Protein AF-A0A940TRY4-F1 (afdb_monomer)

Mean predicted aligned error: 8.77 Å

Radius of gyration: 23.65 Å; Cα contacts (8 Å, |Δi|>4): 275; chains: 1; bounding box: 50×62×72 Å

pLDDT: mean 87.07, std 15.07, range [37.03, 98.62]

Secondary structure (DSSP, 8-state):
--S-HHHHHHTT----HHHHHHHHHHHHHTT-S-EEEEEEES-TT--HHHHHHHHHHHHHHHHHTTTT--EEEEEEES-S-PPTTSHHHHSGGGGTEEES--SHHHHHHHTTSSSHHHH--EEESS--HHHHHHHHHHHHHHHHHHHHHTTSS-HHHHHHHHHHHHHHHHHHHHHHHHHHSPTTHHHHHHHHHHHTT-SHHHHTSGGGSS-GGGGS----S----HHHHHHHHHT------PPPP-----

Structure (m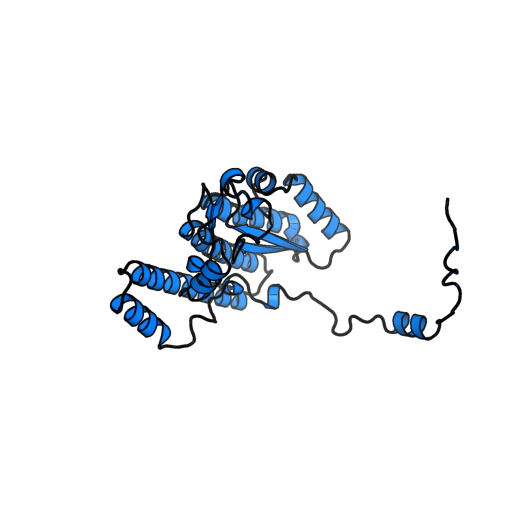mCIF, N/CA/C/O backbone):
data_AF-A0A940TRY4-F1
#
_entry.id   AF-A0A940TRY4-F1
#
loop_
_atom_site.group_PDB
_atom_site.id
_atom_site.type_symbol
_atom_site.label_atom_id
_atom_site.label_alt_id
_atom_site.label_comp_id
_atom_site.label_asym_id
_atom_site.label_entity_id
_atom_site.label_seq_id
_atom_site.pdbx_PDB_ins_code
_atom_site.Cartn_x
_atom_site.Cartn_y
_atom_site.Cartn_z
_atom_site.occupancy
_atom_site.B_iso_or_equiv
_atom_site.auth_seq_id
_atom_site.auth_comp_id
_atom_site.auth_asym_id
_atom_site.auth_atom_id
_atom_site.pdbx_PDB_model_num
ATOM 1 N N . GLU A 1 1 ? -3.328 -6.664 6.172 1.00 92.12 1 GLU A N 1
ATOM 2 C CA . GLU A 1 1 ? -2.713 -7.057 4.876 1.00 92.12 1 GLU A CA 1
ATOM 3 C C . GLU A 1 1 ? -3.655 -6.821 3.698 1.00 92.12 1 GLU A C 1
ATOM 5 O O . GLU A 1 1 ? -3.353 -5.971 2.884 1.00 92.12 1 GLU A O 1
ATOM 10 N N . SER A 1 2 ? -4.803 -7.492 3.601 1.00 97.00 2 SER A N 1
ATOM 11 C CA . SER A 1 2 ? -5.851 -7.186 2.605 1.00 97.00 2 SER A CA 1
ATOM 12 C C . SER A 1 2 ? -7.222 -7.225 3.279 1.00 97.00 2 SER A C 1
ATOM 14 O O . SER A 1 2 ? -7.333 -7.818 4.353 1.00 97.00 2 SER A O 1
ATOM 16 N N . HIS A 1 3 ? -8.241 -6.595 2.697 1.00 97.75 3 HIS A N 1
ATOM 17 C CA . HIS A 1 3 ? -9.638 -6.810 3.094 1.00 97.75 3 HIS A CA 1
ATOM 18 C C . HIS A 1 3 ? -10.158 -8.184 2.627 1.00 97.75 3 HIS A C 1
ATOM 20 O O . HIS A 1 3 ? -11.022 -8.778 3.270 1.00 97.75 3 HIS A O 1
ATOM 26 N N . ASP A 1 4 ? -9.580 -8.696 1.540 1.00 98.00 4 ASP A N 1
ATOM 27 C CA . ASP A 1 4 ? -9.933 -9.961 0.913 1.00 98.00 4 ASP A CA 1
ATOM 28 C C . ASP A 1 4 ? -9.256 -11.139 1.636 1.00 98.00 4 ASP A C 1
ATOM 30 O O . ASP A 1 4 ? -8.027 -11.219 1.766 1.00 98.00 4 ASP A O 1
ATOM 34 N N . GLU A 1 5 ? -10.077 -12.069 2.124 1.00 97.88 5 GLU A N 1
ATOM 35 C CA . GLU A 1 5 ? -9.641 -13.276 2.821 1.00 97.88 5 GLU A CA 1
ATOM 36 C C . GLU A 1 5 ? -8.872 -14.250 1.928 1.00 97.88 5 GLU A C 1
ATOM 38 O O . GLU A 1 5 ? -8.031 -15.003 2.424 1.00 97.88 5 GLU A O 1
ATOM 43 N N . GLU A 1 6 ? -9.162 -14.293 0.629 1.00 97.31 6 GLU A N 1
ATOM 44 C CA . GLU A 1 6 ? -8.430 -15.124 -0.322 1.00 97.31 6 GLU A CA 1
ATOM 45 C C . GLU A 1 6 ? -7.009 -14.589 -0.521 1.00 97.31 6 GLU A C 1
ATOM 47 O O . GLU A 1 6 ? -6.048 -15.353 -0.389 1.00 97.31 6 GLU A O 1
ATOM 52 N N . VAL A 1 7 ? -6.869 -13.276 -0.725 1.00 97.50 7 VAL A N 1
ATOM 53 C CA . VAL A 1 7 ? -5.566 -12.594 -0.810 1.00 97.50 7 VAL A CA 1
ATOM 54 C C . VAL A 1 7 ? -4.768 -12.789 0.481 1.00 97.50 7 VAL A C 1
ATOM 56 O O . VAL A 1 7 ? -3.598 -13.175 0.438 1.00 97.50 7 VAL A O 1
ATOM 59 N N . ARG A 1 8 ? -5.386 -12.595 1.659 1.00 96.06 8 ARG A N 1
ATOM 60 C CA . ARG A 1 8 ? -4.703 -12.817 2.949 1.00 96.06 8 ARG A CA 1
ATOM 61 C C . ARG A 1 8 ? -4.250 -14.263 3.127 1.00 96.06 8 ARG A C 1
ATOM 63 O O . ARG A 1 8 ? -3.119 -14.490 3.557 1.00 96.06 8 ARG A O 1
ATOM 70 N N . ARG A 1 9 ? -5.091 -15.241 2.779 1.00 96.25 9 ARG A N 1
ATOM 71 C CA . ARG A 1 9 ? -4.725 -16.665 2.843 1.00 96.25 9 ARG A CA 1
ATOM 72 C C . ARG A 1 9 ? -3.568 -16.990 1.907 1.00 96.25 9 ARG A C 1
ATOM 74 O O . ARG A 1 9 ? -2.626 -17.645 2.347 1.00 96.25 9 ARG A O 1
ATOM 81 N N . ALA A 1 10 ? -3.600 -16.495 0.671 1.00 94.81 10 ALA A N 1
ATOM 82 C CA . ALA A 1 10 ? -2.513 -16.675 -0.291 1.00 94.81 10 ALA A CA 1
ATOM 83 C C . ALA A 1 10 ? -1.196 -16.040 0.193 1.00 94.81 10 ALA A C 1
ATOM 85 O O . ALA A 1 10 ? -0.129 -16.614 -0.002 1.00 94.81 10 ALA A O 1
ATOM 86 N N . PHE A 1 11 ? -1.271 -14.916 0.911 1.00 93.12 11 PHE A N 1
ATOM 87 C CA . PHE A 1 11 ? -0.123 -14.267 1.549 1.00 93.12 11 PHE A CA 1
ATOM 88 C C . PHE A 1 11 ? 0.325 -14.926 2.877 1.00 93.12 11 PHE A C 1
ATOM 90 O O . PHE A 1 11 ? 1.253 -14.455 3.533 1.00 93.12 11 PHE A O 1
ATOM 97 N N . GLY A 1 12 ? -0.314 -16.018 3.313 1.00 93.38 12 GLY A N 1
ATOM 98 C CA . GLY A 1 12 ? 0.071 -16.747 4.530 1.00 93.38 12 GLY A CA 1
ATOM 99 C C . GLY A 1 12 ? -0.513 -16.183 5.832 1.00 93.38 12 GLY A C 1
ATOM 100 O O . GLY A 1 12 ? 0.086 -16.319 6.902 1.00 93.38 12 GLY A O 1
ATOM 101 N N . ARG A 1 13 ? -1.681 -15.535 5.765 1.00 94.50 13 ARG A N 1
ATOM 102 C CA . ARG A 1 13 ? -2.434 -15.001 6.913 1.00 94.50 13 ARG A CA 1
ATOM 103 C C . ARG A 1 13 ? -3.823 -15.656 6.996 1.00 94.50 13 ARG A C 1
ATOM 105 O O . ARG A 1 13 ? -4.781 -15.131 6.429 1.00 94.50 13 ARG A O 1
ATOM 112 N N . PRO A 1 14 ? -3.967 -16.809 7.679 1.00 94.69 14 PRO A N 1
ATOM 113 C CA . PRO A 1 14 ? -5.190 -17.611 7.645 1.00 94.69 14 PRO A CA 1
ATOM 114 C C . PRO A 1 14 ? -6.239 -17.147 8.675 1.00 94.69 14 PRO A C 1
ATOM 116 O O . PRO A 1 14 ? -6.620 -17.909 9.559 1.00 94.69 14 PRO A O 1
ATOM 119 N N . TYR A 1 15 ? -6.708 -15.899 8.575 1.00 96.31 15 TYR A N 1
ATOM 120 C CA . TYR A 1 15 ? -7.806 -15.374 9.399 1.00 96.31 15 TYR A CA 1
ATOM 121 C C . TYR A 1 15 ? -8.889 -14.682 8.554 1.00 96.31 15 TYR A C 1
ATOM 123 O O . TYR A 1 15 ? -8.606 -14.063 7.521 1.00 96.31 15 TYR A O 1
ATOM 131 N N . ASN A 1 16 ? -10.139 -14.781 9.013 1.00 97.19 16 ASN A N 1
ATOM 132 C CA . ASN A 1 16 ? -11.312 -14.197 8.359 1.00 97.19 16 ASN A CA 1
ATOM 133 C C . ASN A 1 16 ? -11.601 -12.764 8.855 1.00 97.19 16 ASN A C 1
ATOM 135 O O . ASN A 1 16 ? -11.028 -12.310 9.850 1.00 97.19 16 ASN A O 1
ATOM 139 N N . ASN A 1 17 ? -12.465 -12.035 8.145 1.00 98.06 17 ASN A N 1
ATOM 140 C CA . ASN A 1 17 ? -12.831 -10.657 8.488 1.00 98.06 17 ASN A CA 1
ATOM 141 C C . ASN A 1 17 ? -13.541 -10.577 9.841 1.00 98.06 17 ASN A C 1
ATOM 143 O O . ASN A 1 17 ? -13.221 -9.702 10.638 1.00 98.06 17 ASN A O 1
ATOM 147 N N . GLU A 1 18 ? -14.401 -11.545 10.161 1.00 98.06 18 GLU A N 1
ATOM 148 C CA . GLU A 1 18 ? -15.101 -11.588 11.449 1.00 98.06 18 GLU A CA 1
ATOM 149 C C . GLU A 1 18 ? -14.128 -11.616 12.642 1.00 98.06 18 GLU A C 1
ATOM 151 O O . GLU A 1 18 ? -14.301 -10.884 13.616 1.00 98.06 18 GLU A O 1
ATOM 156 N N . SER A 1 19 ? -13.067 -12.425 12.559 1.00 97.75 19 SER A N 1
ATOM 157 C CA . SER A 1 19 ? -12.047 -12.518 13.611 1.00 97.75 19 SER A CA 1
ATOM 158 C C . SER A 1 19 ? -11.252 -11.220 13.745 1.00 97.75 19 SER A C 1
ATOM 160 O O . SER A 1 19 ? -10.954 -10.795 14.861 1.00 97.75 19 SER A O 1
ATOM 162 N N . LEU A 1 20 ? -10.926 -10.572 12.621 1.00 97.69 20 LEU A N 1
ATOM 163 C CA . LEU A 1 20 ? -10.258 -9.269 12.611 1.00 97.69 20 LEU A CA 1
ATOM 164 C C . LEU A 1 20 ? -11.136 -8.192 13.261 1.00 97.69 20 LEU A C 1
ATOM 166 O O . LEU A 1 20 ? -10.679 -7.464 14.137 1.00 97.69 20 LEU A O 1
ATOM 170 N N . GLU A 1 21 ? -12.399 -8.104 12.855 1.00 98.25 21 GLU A N 1
ATOM 171 C CA . GLU A 1 21 ? -13.365 -7.140 13.382 1.00 98.25 21 GLU A CA 1
ATOM 172 C C . GLU A 1 21 ? -13.630 -7.346 14.873 1.00 98.25 21 GLU A C 1
ATOM 174 O O . GLU A 1 21 ? -13.722 -6.372 15.621 1.00 98.25 21 GLU A O 1
ATOM 179 N N . ARG A 1 22 ? -13.714 -8.605 15.320 1.00 98.44 22 ARG A N 1
ATOM 180 C CA . ARG A 1 22 ? -13.837 -8.947 16.740 1.00 98.44 22 ARG A CA 1
ATOM 181 C C . ARG A 1 22 ? -12.617 -8.484 17.527 1.00 98.44 22 ARG A C 1
ATOM 183 O O . ARG A 1 22 ? -12.786 -7.823 18.539 1.00 98.44 22 ARG A O 1
ATOM 190 N N . MET A 1 23 ? -11.410 -8.736 17.018 1.00 97.69 23 MET A N 1
ATOM 191 C CA . MET A 1 23 ? -10.173 -8.264 17.648 1.00 97.69 23 MET A CA 1
ATOM 192 C C . MET A 1 23 ? -10.137 -6.736 17.776 1.00 97.69 23 MET A C 1
ATOM 194 O O . MET A 1 23 ? -9.732 -6.220 18.817 1.00 97.69 23 MET A O 1
ATOM 198 N N . ILE A 1 24 ? -10.603 -6.005 16.755 1.00 98.19 24 ILE A N 1
ATOM 199 C CA . ILE A 1 24 ? -10.732 -4.542 16.826 1.00 98.19 24 ILE A CA 1
ATOM 200 C C . ILE A 1 24 ? -11.728 -4.151 17.926 1.00 98.19 24 ILE A C 1
ATOM 202 O O . ILE A 1 24 ? -11.408 -3.285 18.737 1.00 98.19 24 ILE A O 1
ATOM 206 N N . GLY A 1 25 ? -12.894 -4.802 17.988 1.00 98.25 25 GLY A N 1
ATOM 207 C CA . GLY A 1 25 ? -13.891 -4.580 19.041 1.00 98.25 25 GLY A CA 1
ATOM 208 C C . GLY A 1 25 ? -13.334 -4.815 20.444 1.00 98.25 25 GLY A C 1
ATOM 209 O O . GLY A 1 25 ? -13.379 -3.914 21.276 1.00 98.25 25 GLY A O 1
ATOM 210 N N . ASP A 1 26 ? -12.700 -5.964 20.669 1.00 98.31 26 ASP A N 1
ATOM 211 C CA . ASP A 1 26 ? -12.081 -6.310 21.950 1.00 98.31 26 ASP A CA 1
ATOM 212 C C . ASP A 1 26 ? -11.011 -5.279 22.348 1.00 98.31 26 ASP A C 1
ATOM 214 O O . ASP A 1 26 ? -10.935 -4.843 23.498 1.00 98.31 26 ASP A O 1
ATOM 218 N N . ALA A 1 27 ? -10.186 -4.834 21.395 1.00 97.62 27 ALA A N 1
ATOM 219 C CA . ALA A 1 27 ? -9.173 -3.814 21.642 1.00 97.62 27 ALA A CA 1
ATOM 220 C C . ALA A 1 27 ? -9.791 -2.459 22.028 1.00 97.62 27 ALA A C 1
ATOM 222 O O . ALA A 1 27 ? -9.239 -1.765 22.893 1.00 97.62 27 ALA A O 1
ATOM 223 N N . VAL A 1 28 ? -10.915 -2.082 21.412 1.00 97.12 28 VAL A N 1
ATOM 224 C CA . VAL A 1 28 ? -11.682 -0.879 21.765 1.00 97.12 28 VAL A CA 1
ATOM 225 C C . VAL A 1 28 ? -12.246 -0.997 23.182 1.00 97.12 28 VAL A C 1
ATOM 227 O O . VAL A 1 28 ? -12.020 -0.092 23.990 1.00 97.12 28 VAL A O 1
ATOM 230 N N . ASP A 1 29 ? -12.885 -2.119 23.514 1.00 97.06 29 ASP A N 1
ATOM 231 C CA . ASP A 1 29 ? -13.513 -2.363 24.821 1.00 97.06 29 ASP A CA 1
ATOM 232 C C . ASP A 1 29 ? -12.490 -2.408 25.965 1.00 97.06 29 ASP A C 1
ATOM 234 O O . ASP A 1 29 ? -12.738 -1.913 27.066 1.00 97.06 29 ASP A O 1
ATOM 238 N N . LEU A 1 30 ? -11.285 -2.914 25.689 1.00 97.31 30 LEU A N 1
ATOM 239 C CA . LEU A 1 30 ? -10.153 -2.905 26.621 1.00 97.31 30 LEU A CA 1
ATOM 240 C C . LEU A 1 30 ? -9.494 -1.520 26.780 1.00 97.31 30 LEU A C 1
ATOM 242 O O . LEU A 1 30 ? -8.516 -1.376 27.519 1.00 97.31 30 LEU A O 1
ATOM 246 N N . GLY A 1 31 ? -10.006 -0.486 26.108 1.00 94.12 31 GLY A N 1
ATOM 247 C CA . GLY A 1 31 ? -9.533 0.889 26.249 1.00 94.12 31 GLY A CA 1
ATOM 248 C C . GLY A 1 31 ? -8.219 1.167 25.521 1.00 94.12 31 GLY A C 1
ATOM 249 O O . GLY A 1 31 ? -7.439 2.028 25.956 1.00 94.12 31 GLY A O 1
ATOM 250 N N . SER A 1 32 ? -7.948 0.464 24.414 1.00 95.19 32 SER A N 1
ATOM 251 C CA . SER A 1 32 ? -6.792 0.761 23.564 1.00 95.19 32 SER A CA 1
ATOM 252 C C . SER A 1 32 ? -6.803 2.230 23.160 1.00 95.19 32 SER A C 1
ATOM 254 O O . SER A 1 32 ? -7.836 2.803 22.816 1.00 95.19 32 SER A O 1
ATOM 256 N N . LYS A 1 33 ? -5.641 2.883 23.203 1.00 92.25 33 LYS A N 1
ATOM 257 C CA . LYS A 1 33 ? -5.565 4.333 22.956 1.00 92.25 33 LYS A CA 1
ATOM 258 C C . LYS A 1 33 ? -5.673 4.706 21.489 1.00 92.25 33 LYS A C 1
ATOM 260 O O . LYS A 1 33 ? -6.028 5.844 21.206 1.00 92.25 33 LYS A O 1
ATOM 265 N N . ARG A 1 34 ? -5.283 3.793 20.608 1.00 94.44 34 ARG A N 1
ATOM 266 C CA . ARG A 1 34 ? -5.245 3.955 19.162 1.00 94.44 34 ARG A CA 1
ATOM 267 C C . ARG A 1 34 ? -5.062 2.577 18.536 1.00 94.44 34 ARG A C 1
ATOM 269 O O . ARG A 1 34 ? -4.337 1.759 19.104 1.00 94.44 34 ARG A O 1
ATOM 276 N N . ILE A 1 35 ? -5.686 2.354 17.386 1.00 96.25 35 ILE A N 1
ATOM 277 C CA . ILE A 1 35 ? -5.507 1.154 16.569 1.00 96.25 35 ILE A CA 1
ATOM 278 C C . ILE A 1 35 ? -5.096 1.616 15.176 1.00 96.25 35 ILE A C 1
ATOM 280 O O . ILE A 1 35 ? -5.837 2.354 14.533 1.00 96.25 35 ILE A O 1
ATOM 284 N N . ASP A 1 36 ? -3.928 1.177 14.718 1.00 96.06 36 ASP A N 1
ATOM 285 C CA . ASP A 1 36 ? -3.459 1.408 13.353 1.00 96.06 36 ASP A CA 1
ATOM 286 C C . ASP A 1 36 ? -3.642 0.119 12.548 1.00 96.06 36 ASP A C 1
ATOM 288 O O . ASP A 1 36 ? -3.138 -0.937 12.938 1.00 96.06 36 ASP A O 1
ATOM 292 N N . LEU A 1 37 ? -4.381 0.194 11.441 1.00 96.50 37 LEU A N 1
ATOM 293 C CA . LEU A 1 37 ? -4.716 -0.951 10.601 1.00 96.50 37 LEU A CA 1
ATOM 294 C C . LEU A 1 37 ? -4.009 -0.834 9.250 1.00 96.50 37 LEU A C 1
ATOM 296 O O . LEU A 1 37 ? -4.320 0.051 8.459 1.00 96.50 37 LEU A O 1
ATOM 300 N N . PHE A 1 38 ? -3.064 -1.734 8.980 1.00 96.00 38 PHE A N 1
ATOM 301 C CA . PHE A 1 38 ? -2.229 -1.681 7.779 1.00 96.00 38 PHE A CA 1
ATOM 302 C C . PHE A 1 38 ? -2.689 -2.669 6.698 1.00 96.00 38 PHE A C 1
ATOM 304 O O . PHE A 1 38 ? -2.792 -3.886 6.907 1.00 96.00 38 PHE A O 1
ATOM 311 N N . PHE A 1 39 ? -2.905 -2.130 5.505 1.00 97.25 39 PHE A N 1
ATOM 312 C CA . PHE A 1 39 ? -3.177 -2.852 4.272 1.00 97.25 39 PHE A CA 1
ATOM 313 C C . PHE A 1 39 ? -2.012 -2.709 3.299 1.00 97.25 39 PHE A C 1
ATOM 315 O O . PHE A 1 39 ? -1.253 -1.739 3.340 1.00 97.25 39 PHE A O 1
ATOM 322 N N . MET A 1 40 ? -1.868 -3.707 2.436 1.00 95.56 40 MET A N 1
ATOM 323 C CA . MET A 1 40 ? -0.760 -3.837 1.510 1.00 95.56 40 MET A CA 1
ATOM 324 C C . MET A 1 40 ? -1.266 -4.002 0.078 1.00 95.56 40 MET A C 1
ATOM 326 O O . MET A 1 40 ? -2.294 -4.642 -0.156 1.00 95.56 40 MET A O 1
ATOM 330 N N . THR A 1 41 ? -0.534 -3.433 -0.873 1.00 96.12 41 THR A N 1
ATOM 331 C CA . THR A 1 41 ? -0.728 -3.650 -2.313 1.00 96.12 41 THR A CA 1
ATOM 332 C C . THR A 1 41 ? 0.435 -4.462 -2.893 1.00 96.12 41 THR A C 1
ATOM 334 O O . THR A 1 41 ? 1.527 -4.486 -2.317 1.00 96.12 41 THR A O 1
ATOM 337 N N . GLY A 1 42 ? 0.204 -5.149 -4.015 1.00 95.50 42 GLY A N 1
ATOM 338 C CA . GLY A 1 42 ? 1.190 -6.054 -4.626 1.00 95.50 42 GLY A CA 1
ATOM 339 C C . GLY A 1 42 ? 1.200 -7.454 -4.008 1.00 95.50 42 GLY A C 1
ATOM 340 O O . GLY A 1 42 ? 2.226 -8.131 -3.974 1.00 95.50 42 GLY A O 1
ATOM 341 N N . LEU A 1 43 ? 0.056 -7.885 -3.478 1.00 96.31 43 LEU A N 1
ATOM 342 C CA . LEU A 1 43 ? -0.128 -9.215 -2.899 1.00 96.31 43 LEU A CA 1
ATOM 343 C C . LEU A 1 43 ? -0.580 -10.235 -3.965 1.00 96.31 43 LEU A C 1
ATOM 345 O O . LEU A 1 43 ? -1.088 -9.834 -5.017 1.00 96.31 43 LEU A O 1
ATOM 349 N N . PRO A 1 44 ? -0.433 -11.552 -3.727 1.00 95.75 44 PRO A N 1
ATOM 350 C CA . PRO A 1 44 ? -0.899 -12.542 -4.683 1.00 95.75 44 PRO A CA 1
ATOM 351 C C . PRO A 1 44 ? -2.433 -12.566 -4.687 1.00 95.75 44 PRO A C 1
ATOM 353 O O . PRO A 1 44 ? -3.065 -12.311 -3.661 1.00 95.75 44 PRO A O 1
ATOM 356 N N . LYS A 1 45 ? -3.036 -12.866 -5.841 1.00 97.38 45 LYS A N 1
ATOM 357 C CA . LYS A 1 45 ? -4.485 -12.810 -6.128 1.00 97.38 45 LYS A CA 1
ATOM 358 C C . LYS A 1 45 ? -5.131 -11.429 -6.082 1.00 97.38 45 LYS A C 1
ATOM 360 O O . LYS A 1 45 ? -6.308 -11.293 -6.396 1.00 97.38 45 LYS A O 1
ATOM 365 N N . GLN A 1 46 ? -4.378 -10.400 -5.717 1.00 97.69 46 GLN A N 1
ATOM 366 C CA . GLN A 1 46 ? -4.890 -9.045 -5.640 1.00 97.69 46 GLN A CA 1
ATOM 367 C C . GLN A 1 46 ? -4.917 -8.420 -7.035 1.00 97.69 46 GLN A C 1
ATOM 369 O O . GLN A 1 46 ? -3.914 -8.444 -7.738 1.00 97.69 46 GLN A O 1
ATOM 374 N N . THR A 1 47 ? -6.051 -7.836 -7.412 1.00 98.50 47 THR A N 1
ATOM 375 C CA . THR A 1 47 ? -6.213 -7.039 -8.636 1.00 98.50 47 THR A CA 1
ATOM 376 C C . THR A 1 47 ? -6.274 -5.550 -8.302 1.00 98.50 47 THR A C 1
ATOM 378 O O . THR A 1 47 ? -6.464 -5.172 -7.141 1.00 98.50 47 THR A O 1
ATOM 381 N N . TYR A 1 48 ? -6.208 -4.692 -9.324 1.00 98.38 48 TYR A N 1
ATOM 382 C CA . TYR A 1 48 ? -6.429 -3.253 -9.155 1.00 98.38 48 TYR A CA 1
ATOM 383 C C . TYR A 1 48 ? -7.761 -2.952 -8.438 1.00 98.38 48 TYR A C 1
ATOM 385 O O . TYR A 1 48 ? -7.793 -2.138 -7.519 1.00 98.38 48 TYR A O 1
ATOM 393 N N . SER A 1 49 ? -8.850 -3.644 -8.808 1.00 98.44 49 SER A N 1
ATOM 394 C CA . SER A 1 49 ? -10.168 -3.487 -8.164 1.00 98.44 49 SER A CA 1
ATOM 395 C C . SER A 1 49 ? -10.126 -3.881 -6.688 1.00 98.44 49 SER A C 1
ATOM 397 O O . SER A 1 49 ? -10.534 -3.096 -5.838 1.00 98.44 49 SER A O 1
ATOM 399 N N . SER A 1 50 ? -9.525 -5.032 -6.369 1.00 98.19 50 SER A N 1
ATOM 400 C CA . SER A 1 50 ? -9.382 -5.516 -4.987 1.00 98.19 50 SER A CA 1
ATOM 401 C C . SER A 1 50 ? -8.600 -4.528 -4.100 1.00 98.19 50 SER A C 1
ATOM 403 O O . SER A 1 50 ? -8.911 -4.318 -2.922 1.00 98.19 50 SER A O 1
ATOM 405 N N . VAL A 1 51 ? -7.599 -3.833 -4.652 1.00 98.31 51 VAL A N 1
ATOM 406 C CA . VAL A 1 51 ? -6.917 -2.749 -3.925 1.00 98.31 51 VAL A CA 1
ATOM 407 C C . VAL A 1 51 ? -7.889 -1.615 -3.575 1.00 98.31 51 VAL A C 1
ATOM 409 O O . VAL A 1 51 ? -7.871 -1.131 -2.443 1.00 98.31 51 VAL A O 1
ATOM 412 N N . LEU A 1 52 ? -8.759 -1.205 -4.500 1.00 98.50 52 LEU A N 1
ATOM 413 C CA . LEU A 1 52 ? -9.736 -0.140 -4.253 1.00 98.50 52 LEU A CA 1
ATOM 414 C C . LEU A 1 52 ? -10.850 -0.571 -3.290 1.00 98.50 52 LEU A C 1
ATOM 416 O O . LEU A 1 52 ? -11.206 0.208 -2.409 1.00 98.50 52 LEU A O 1
ATOM 420 N N . GLU A 1 53 ? -11.328 -1.811 -3.391 1.00 98.62 53 GLU A N 1
ATOM 421 C CA . GLU A 1 53 ? -12.324 -2.410 -2.484 1.00 98.62 53 GLU A CA 1
ATOM 422 C C . GLU A 1 53 ? -11.830 -2.442 -1.025 1.00 98.62 53 GLU A C 1
ATOM 424 O O . GLU A 1 53 ? -12.614 -2.369 -0.076 1.00 98.62 53 GLU A O 1
ATOM 429 N N . THR A 1 54 ? -10.508 -2.434 -0.813 1.00 98.56 54 THR A N 1
ATOM 430 C CA . THR A 1 54 ? -9.922 -2.262 0.525 1.00 98.56 54 THR A CA 1
ATOM 431 C C . THR A 1 54 ? -10.336 -0.935 1.166 1.00 98.56 54 THR A C 1
ATOM 433 O O . THR A 1 54 ? -10.521 -0.872 2.383 1.00 98.56 54 THR A O 1
ATOM 436 N N . VAL A 1 55 ? -10.508 0.130 0.377 1.00 98.38 55 VAL A N 1
ATOM 437 C CA . VAL A 1 55 ? -10.976 1.431 0.875 1.00 98.38 55 VAL A CA 1
ATOM 438 C C . VAL A 1 55 ? -12.445 1.357 1.291 1.00 98.38 55 VAL A C 1
ATOM 440 O O . VAL A 1 55 ? -12.804 1.913 2.329 1.00 98.38 55 VAL A O 1
ATOM 443 N N . ASP A 1 56 ? -13.271 0.620 0.550 1.00 98.44 56 ASP A N 1
ATOM 444 C CA . ASP A 1 56 ? -14.685 0.416 0.883 1.00 98.44 56 ASP A CA 1
ATOM 445 C C . ASP A 1 56 ? -14.834 -0.396 2.179 1.00 98.44 56 ASP A C 1
ATOM 447 O O . ASP A 1 56 ? -15.619 -0.047 3.063 1.00 98.44 56 ASP A O 1
ATOM 451 N N . TYR A 1 57 ? -13.992 -1.413 2.367 1.00 98.62 57 TYR A N 1
ATOM 452 C CA . TYR A 1 57 ? -13.908 -2.136 3.637 1.00 98.62 57 TYR A CA 1
ATOM 453 C C . TYR A 1 57 ? -13.416 -1.247 4.794 1.00 98.62 57 TYR A C 1
AT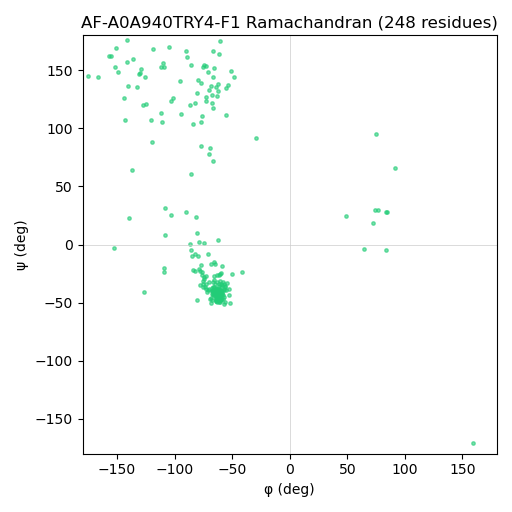OM 455 O O . TYR A 1 57 ? -13.918 -1.326 5.917 1.00 98.62 57 TYR A O 1
ATOM 463 N N . CYS A 1 58 ? -12.465 -0.340 4.544 1.00 98.56 58 CYS A N 1
ATOM 464 C CA . 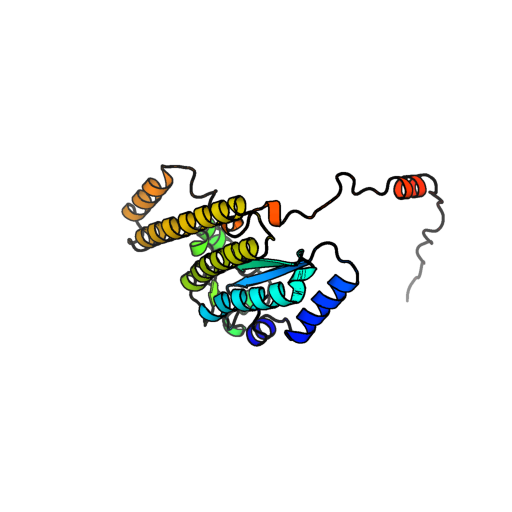CYS A 1 58 ? -12.078 0.655 5.548 1.00 98.56 58 CYS A CA 1
ATOM 465 C C . CYS A 1 58 ? -13.262 1.553 5.924 1.00 98.56 58 CYS A C 1
ATOM 467 O O . CYS A 1 58 ? -13.442 1.843 7.104 1.00 98.56 58 CYS A O 1
ATOM 469 N N . HIS A 1 59 ? -14.090 1.959 4.958 1.00 98.62 59 HIS A N 1
ATOM 470 C CA . HIS A 1 59 ? -15.294 2.743 5.228 1.00 98.62 59 HIS A CA 1
ATOM 471 C C . HIS A 1 59 ? -16.255 1.983 6.151 1.00 98.62 59 HIS A C 1
ATOM 473 O O . HIS A 1 59 ? -16.712 2.546 7.146 1.00 98.62 59 HIS A O 1
ATOM 479 N N . SER A 1 60 ? -16.526 0.697 5.892 1.00 98.50 60 SER A N 1
ATOM 480 C CA . SER A 1 60 ? -17.405 -0.097 6.766 1.00 98.50 60 SER A CA 1
ATOM 481 C C . SER A 1 60 ? -16.852 -0.247 8.186 1.00 98.50 60 SER A C 1
ATOM 483 O O . SER A 1 60 ? -17.611 -0.151 9.152 1.00 98.50 60 SER A O 1
ATOM 485 N N . LEU A 1 61 ? -15.534 -0.428 8.339 1.00 98.38 61 LEU A N 1
ATOM 486 C CA . LEU A 1 61 ? -14.892 -0.469 9.658 1.00 98.38 61 LEU A CA 1
ATOM 487 C C . LEU A 1 61 ? -15.002 0.872 10.392 1.00 98.38 61 LEU A C 1
ATOM 489 O O . LEU A 1 61 ? -15.314 0.898 11.583 1.00 98.38 61 LEU A O 1
ATOM 493 N N . LEU A 1 62 ? -14.760 1.984 9.697 1.00 98.31 62 LEU A N 1
ATOM 494 C CA . LEU A 1 62 ? -14.832 3.318 10.288 1.00 98.31 62 LEU A CA 1
ATOM 495 C C . LEU A 1 62 ? -16.257 3.702 10.696 1.00 98.31 62 LEU A C 1
ATOM 497 O O . LEU A 1 62 ? -16.426 4.306 11.752 1.00 98.31 62 LEU A O 1
ATOM 501 N N . GLU A 1 63 ? -17.279 3.309 9.931 1.00 98.31 63 GLU A N 1
ATOM 502 C CA . GLU A 1 63 ? -18.677 3.470 10.354 1.00 98.31 63 GLU A CA 1
ATOM 503 C C . GLU A 1 63 ? -18.991 2.629 11.594 1.00 98.31 63 GLU A C 1
ATOM 505 O O . GLU A 1 63 ? -19.545 3.134 12.572 1.00 98.31 63 GLU A O 1
ATOM 510 N N . ARG A 1 64 ? -18.579 1.356 11.606 1.00 97.88 64 ARG A N 1
ATOM 511 C CA . ARG A 1 64 ? -18.828 0.461 12.743 1.00 97.88 64 ARG A CA 1
ATOM 512 C C . ARG A 1 64 ? -18.174 0.953 14.035 1.00 97.88 64 ARG A C 1
ATOM 514 O O . ARG A 1 64 ? -18.788 0.876 15.095 1.00 97.88 64 ARG A O 1
ATOM 521 N N . PHE A 1 65 ? -16.945 1.460 13.955 1.00 97.25 65 PHE A N 1
ATOM 522 C CA . PHE A 1 65 ? -16.168 1.934 15.106 1.00 97.25 65 PHE A CA 1
ATOM 523 C C . PHE A 1 65 ? -16.138 3.465 15.218 1.00 97.25 65 PHE A C 1
ATOM 525 O O . PHE A 1 65 ? -15.220 4.035 15.814 1.00 97.25 65 PHE A O 1
ATOM 532 N N . ARG A 1 66 ? -17.152 4.154 14.682 1.00 96.19 66 ARG A N 1
ATOM 533 C CA . ARG A 1 66 ? -17.199 5.622 14.614 1.00 96.19 66 ARG A CA 1
ATOM 534 C C . ARG A 1 66 ? -17.064 6.301 15.975 1.00 96.19 66 ARG A C 1
ATOM 536 O O . ARG A 1 66 ? -16.386 7.317 16.093 1.00 96.19 66 ARG A O 1
ATOM 543 N N . SER A 1 67 ? -17.664 5.723 17.016 1.00 95.25 67 SER A N 1
ATOM 544 C CA . SER A 1 67 ? -17.591 6.239 18.390 1.00 95.25 67 SER A CA 1
ATOM 545 C C . SER A 1 67 ? -16.182 6.173 18.992 1.00 95.25 67 SER A C 1
ATOM 547 O O . SER A 1 67 ? -15.847 6.987 19.851 1.00 95.25 67 SER A O 1
ATOM 549 N N . TYR A 1 68 ? -15.341 5.238 18.536 1.00 96.25 68 TYR A N 1
ATOM 550 C CA . TYR A 1 68 ? -13.964 5.101 19.003 1.00 96.25 68 TYR A CA 1
ATOM 551 C C . TYR A 1 68 ? -13.062 6.218 18.462 1.00 96.25 68 TYR A C 1
ATOM 553 O O . TYR A 1 68 ? -12.180 6.693 19.180 1.00 96.25 68 TYR A O 1
ATOM 561 N N . ASN A 1 69 ? -13.292 6.644 17.211 1.00 93.12 69 ASN A N 1
ATOM 562 C CA . ASN A 1 69 ? -12.606 7.743 16.511 1.00 93.12 69 ASN A CA 1
ATOM 563 C C . ASN A 1 69 ? -11.060 7.708 16.575 1.00 93.12 69 ASN A C 1
ATOM 565 O O . ASN A 1 69 ? -10.386 8.737 16.522 1.00 93.12 69 ASN A O 1
ATOM 569 N N . LYS A 1 70 ? -10.475 6.520 16.769 1.00 95.44 70 LYS A N 1
ATOM 570 C CA . LYS A 1 70 ? -9.019 6.309 16.873 1.00 95.44 70 LYS A CA 1
ATOM 571 C C . LYS A 1 70 ? -8.553 5.044 16.149 1.00 95.44 70 LYS A C 1
ATOM 573 O O . LYS A 1 70 ? -7.506 4.488 16.486 1.00 95.44 70 LYS A O 1
ATOM 578 N N . LEU A 1 71 ? -9.348 4.590 15.182 1.00 97.06 71 LEU A N 1
ATOM 579 C CA . LEU A 1 71 ? -8.999 3.534 14.238 1.00 97.06 71 LEU A CA 1
ATOM 580 C C . LEU A 1 71 ? -8.450 4.198 12.972 1.00 97.06 71 LEU A C 1
ATOM 582 O O . LEU A 1 71 ? -9.193 4.874 12.269 1.00 97.06 71 LEU A O 1
ATOM 586 N N . PHE A 1 72 ? -7.161 4.030 12.698 1.00 96.62 72 PHE A N 1
ATOM 587 C CA . PHE A 1 72 ? -6.474 4.665 11.577 1.00 96.62 72 PHE A CA 1
ATOM 588 C C . PHE A 1 72 ? -6.081 3.615 10.535 1.00 96.62 72 PHE A C 1
ATOM 590 O O . PHE A 1 72 ? -5.143 2.849 10.767 1.00 96.62 72 PHE A O 1
ATOM 597 N N . PRO A 1 73 ? -6.781 3.549 9.392 1.00 97.25 73 PRO A N 1
ATOM 598 C CA . PRO A 1 73 ? -6.386 2.681 8.296 1.00 97.25 73 PRO A CA 1
ATOM 599 C C . PRO A 1 73 ? -5.256 3.303 7.463 1.00 97.25 73 PRO A C 1
ATOM 601 O O . PRO A 1 73 ? -5.255 4.500 7.164 1.00 97.25 73 PRO A O 1
ATOM 604 N N . PHE A 1 74 ? -4.325 2.459 7.030 1.00 96.19 74 PHE A N 1
ATOM 605 C CA . PHE A 1 74 ? -3.212 2.795 6.149 1.00 96.19 74 PHE A CA 1
ATOM 606 C C . PHE A 1 74 ? -3.129 1.784 5.011 1.00 96.19 74 PHE A C 1
ATOM 608 O O . PHE A 1 74 ? -3.393 0.601 5.214 1.00 96.19 74 PHE A O 1
ATOM 615 N N . ILE A 1 75 ? -2.706 2.235 3.832 1.00 95.12 75 ILE A N 1
ATOM 616 C CA . ILE A 1 75 ? -2.416 1.363 2.695 1.00 95.12 75 ILE A CA 1
ATOM 617 C C . ILE A 1 75 ? -1.066 1.740 2.088 1.00 95.12 75 ILE A C 1
ATOM 619 O O . ILE A 1 75 ? -0.756 2.922 1.955 1.00 95.12 75 ILE A O 1
ATOM 623 N N . SER A 1 76 ? -0.239 0.746 1.783 1.00 91.38 76 SER A N 1
ATOM 624 C CA . SER A 1 76 ? 1.123 0.929 1.266 1.00 91.38 76 SER A CA 1
ATOM 625 C C . SER A 1 76 ? 1.508 -0.268 0.396 1.00 91.38 76 SER A C 1
ATOM 627 O O . SER A 1 76 ? 1.013 -1.360 0.649 1.00 91.38 76 SER A O 1
ATOM 629 N N . PRO A 1 77 ? 2.405 -0.142 -0.589 1.00 89.06 77 PRO A N 1
ATOM 630 C CA . PRO A 1 77 ? 2.859 -1.309 -1.326 1.00 89.06 77 PRO A CA 1
ATOM 631 C C . PRO A 1 77 ? 3.792 -2.169 -0.481 1.00 89.06 77 PRO A C 1
ATOM 633 O O . PRO A 1 77 ? 4.485 -1.662 0.408 1.00 89.06 77 PRO A O 1
ATOM 636 N N . LEU A 1 78 ? 3.835 -3.467 -0.792 1.00 83.94 78 LEU A N 1
ATOM 637 C CA . LEU A 1 78 ? 4.948 -4.338 -0.422 1.00 83.94 78 LEU A CA 1
ATOM 638 C C . LEU A 1 78 ? 6.162 -3.900 -1.254 1.00 83.94 78 LEU A C 1
ATOM 640 O O . LEU A 1 78 ? 6.388 -4.400 -2.349 1.00 83.94 78 LEU A O 1
ATOM 644 N N . ALA A 1 79 ? 6.867 -2.876 -0.792 1.00 73.69 79 ALA A N 1
ATOM 645 C CA . ALA A 1 79 ? 7.936 -2.200 -1.518 1.00 73.69 79 ALA A CA 1
ATOM 646 C C . ALA A 1 79 ? 9.072 -1.832 -0.546 1.00 73.69 79 ALA A C 1
ATOM 648 O O . ALA A 1 79 ? 8.820 -1.708 0.656 1.00 73.69 79 ALA A O 1
ATOM 649 N N . PRO A 1 80 ? 10.316 -1.638 -1.031 1.00 68.56 80 PRO A N 1
ATOM 650 C CA . PRO A 1 80 ? 10.728 -1.519 -2.439 1.00 68.56 80 PRO A CA 1
ATOM 651 C C . PRO A 1 80 ? 10.988 -2.843 -3.174 1.00 68.56 80 PRO A C 1
ATOM 653 O O . PRO A 1 80 ? 11.145 -2.827 -4.391 1.00 68.56 80 PRO A O 1
ATOM 656 N N . PHE A 1 81 ? 11.035 -3.981 -2.486 1.00 81.50 81 PHE A N 1
ATOM 657 C CA . PHE A 1 81 ? 11.255 -5.283 -3.114 1.00 81.50 81 PHE A CA 1
ATOM 658 C C . PHE A 1 81 ? 10.681 -6.423 -2.270 1.00 81.50 81 PHE A C 1
ATOM 660 O O . PHE A 1 81 ? 10.433 -6.250 -1.080 1.00 81.50 81 PHE A O 1
ATOM 667 N N . LEU A 1 82 ? 10.490 -7.588 -2.889 1.00 90.81 82 LEU A N 1
ATOM 668 C CA . LEU A 1 82 ? 10.340 -8.845 -2.161 1.00 90.81 82 LEU A CA 1
ATOM 669 C C . LEU A 1 82 ? 11.627 -9.132 -1.383 1.00 90.81 82 LEU A C 1
ATOM 671 O O . LEU A 1 82 ? 12.718 -9.046 -1.947 1.00 90.81 82 LEU A O 1
ATOM 675 N N . ASP A 1 83 ? 11.491 -9.484 -0.107 1.00 89.06 83 ASP A N 1
ATOM 676 C CA . ASP A 1 83 ? 12.626 -9.655 0.800 1.00 89.06 83 ASP A CA 1
ATOM 677 C C . ASP A 1 83 ? 13.495 -10.862 0.397 1.00 89.06 83 ASP A C 1
ATOM 679 O O . ASP A 1 83 ? 12.984 -11.992 0.388 1.00 89.06 83 ASP A O 1
ATOM 683 N N . PRO A 1 84 ? 14.802 -10.676 0.114 1.00 90.25 84 PRO A N 1
ATOM 684 C CA . PRO A 1 84 ? 15.724 -11.787 -0.112 1.00 90.25 84 PRO A CA 1
ATOM 685 C C . PRO A 1 84 ? 15.726 -12.776 1.061 1.00 90.25 84 PRO A C 1
ATOM 687 O O . PRO A 1 84 ? 15.768 -12.368 2.223 1.00 90.25 84 PRO A O 1
ATOM 690 N N . GLY A 1 85 ? 15.671 -14.079 0.771 1.00 89.62 85 GLY A N 1
ATOM 691 C CA . GLY A 1 85 ? 15.541 -15.134 1.783 1.00 89.62 85 GLY A CA 1
ATOM 692 C C . GLY A 1 85 ? 14.107 -15.423 2.246 1.00 89.62 85 GLY A C 1
ATOM 693 O O . GLY A 1 85 ? 13.892 -16.368 3.007 1.00 89.62 85 GLY A O 1
ATOM 694 N N . SER A 1 86 ? 13.104 -14.661 1.793 1.00 92.06 86 SER A N 1
ATOM 695 C CA . SER A 1 86 ? 11.698 -15.027 1.995 1.00 92.06 86 SER A CA 1
ATOM 696 C C . SER A 1 86 ? 11.280 -16.164 1.059 1.00 92.06 86 SER A C 1
ATOM 698 O O . SER A 1 86 ? 11.786 -16.292 -0.054 1.00 92.06 86 SER A O 1
ATOM 700 N N . ALA A 1 87 ? 10.291 -16.968 1.463 1.00 92.62 87 ALA A N 1
ATOM 701 C CA . ALA A 1 87 ? 9.782 -18.055 0.620 1.00 92.62 87 ALA A CA 1
ATOM 702 C C . ALA A 1 87 ? 9.290 -17.561 -0.754 1.00 92.62 87 ALA A C 1
ATOM 704 O O . ALA A 1 87 ? 9.451 -18.259 -1.753 1.00 92.62 87 ALA A O 1
ATOM 705 N N . VAL A 1 88 ? 8.725 -16.350 -0.794 1.00 93.12 88 VAL A N 1
ATOM 706 C CA . VAL A 1 88 ? 8.238 -15.706 -2.017 1.00 93.12 88 VAL A CA 1
ATOM 707 C C . VAL A 1 88 ? 9.394 -15.229 -2.900 1.00 93.12 88 VAL A C 1
ATOM 709 O O . VAL A 1 88 ? 9.292 -15.308 -4.113 1.00 93.12 88 VAL A O 1
ATOM 712 N N . PHE A 1 89 ? 10.517 -14.787 -2.336 1.00 94.62 89 PHE A N 1
ATOM 713 C CA . PHE A 1 89 ? 11.698 -14.432 -3.130 1.00 94.62 89 PHE A CA 1
ATOM 714 C C . PHE A 1 89 ? 12.451 -15.666 -3.654 1.00 94.62 89 PHE A C 1
ATOM 716 O O . PHE A 1 89 ? 12.980 -15.662 -4.769 1.00 94.62 89 PHE A O 1
ATOM 723 N N . GLU A 1 90 ? 12.505 -16.737 -2.858 1.00 95.19 90 GLU A N 1
ATOM 724 C CA . GLU A 1 90 ? 13.223 -17.958 -3.235 1.00 95.19 90 GLU A CA 1
ATOM 725 C C . GLU A 1 90 ? 12.478 -18.799 -4.277 1.00 95.19 90 GLU A C 1
ATOM 727 O O . GLU A 1 90 ? 13.122 -19.405 -5.130 1.00 95.19 90 GLU A O 1
ATOM 732 N N . ALA A 1 91 ? 11.142 -18.813 -4.243 1.00 95.62 91 ALA A N 1
ATOM 733 C CA . ALA A 1 91 ? 10.308 -19.548 -5.195 1.00 95.62 91 ALA A CA 1
ATOM 734 C C . ALA A 1 91 ? 9.103 -18.705 -5.664 1.00 95.62 91 ALA A C 1
ATOM 736 O O . ALA A 1 91 ? 7.962 -19.071 -5.366 1.00 95.62 91 ALA A O 1
ATOM 737 N N . PRO A 1 92 ? 9.323 -17.575 -6.361 1.00 95.62 92 PRO A N 1
ATOM 738 C CA . PRO A 1 92 ? 8.279 -16.590 -6.655 1.00 95.62 92 PRO A CA 1
ATOM 739 C C . PRO A 1 92 ? 7.126 -17.161 -7.481 1.00 95.62 92 PRO A C 1
ATOM 741 O O . PRO A 1 92 ? 5.963 -16.918 -7.152 1.00 95.62 92 PRO A O 1
ATOM 744 N N . GLU A 1 93 ? 7.416 -18.014 -8.461 1.00 95.94 93 GLU A N 1
ATOM 745 C CA . GLU A 1 93 ? 6.412 -18.602 -9.351 1.00 95.94 93 GLU A CA 1
ATOM 746 C C . GLU A 1 93 ? 5.415 -19.477 -8.578 1.00 95.94 93 GLU A C 1
ATOM 748 O O . GLU A 1 93 ? 4.230 -19.506 -8.891 1.00 95.94 93 GLU A O 1
ATOM 753 N N . LYS A 1 94 ? 5.857 -20.141 -7.499 1.00 95.94 94 LYS A N 1
ATOM 754 C CA . LYS A 1 94 ? 4.977 -20.958 -6.644 1.00 95.94 94 LYS A CA 1
ATOM 755 C C . LYS A 1 94 ? 3.894 -20.126 -5.950 1.00 95.94 94 LYS A C 1
ATOM 757 O O . LYS A 1 94 ? 2.851 -20.665 -5.582 1.00 95.94 94 LYS A O 1
ATOM 762 N N . TYR A 1 95 ? 4.156 -18.841 -5.734 1.00 95.00 95 TYR A N 1
ATOM 763 C CA . TYR A 1 95 ? 3.258 -17.926 -5.034 1.00 95.00 95 TYR A CA 1
ATOM 764 C C . TYR A 1 95 ? 2.597 -16.912 -5.981 1.00 95.00 95 TYR A C 1
ATOM 766 O O . TYR A 1 95 ? 1.928 -16.001 -5.501 1.00 95.00 95 TYR A O 1
ATOM 774 N N . GLY A 1 96 ? 2.758 -17.066 -7.301 1.00 96.12 96 GLY A N 1
ATOM 775 C CA . GLY A 1 96 ? 2.189 -16.163 -8.305 1.00 96.12 96 GLY A CA 1
ATOM 776 C C . GLY A 1 96 ? 2.907 -14.815 -8.409 1.00 96.12 96 GLY A C 1
ATOM 777 O O . GLY A 1 96 ? 2.285 -13.795 -8.712 1.00 96.12 96 GLY A O 1
ATOM 778 N N . TYR A 1 97 ? 4.209 -14.797 -8.123 1.00 96.31 97 TYR A N 1
ATOM 779 C CA . TYR A 1 97 ? 5.086 -13.641 -8.282 1.00 96.31 97 TYR A CA 1
ATOM 780 C C . TYR A 1 97 ? 6.063 -13.847 -9.439 1.00 96.31 97 TYR A C 1
ATOM 782 O O . TYR A 1 97 ? 6.475 -14.969 -9.731 1.00 96.31 97 TYR A O 1
ATOM 790 N N . ARG A 1 98 ? 6.503 -12.742 -10.047 1.00 96.75 98 ARG A N 1
ATOM 791 C CA . ARG A 1 98 ? 7.602 -12.717 -11.017 1.00 96.75 98 ARG A CA 1
ATOM 792 C C . ARG A 1 98 ? 8.636 -11.682 -10.593 1.00 96.75 98 ARG A C 1
ATOM 794 O O . ARG A 1 98 ? 8.317 -10.500 -10.471 1.00 96.75 98 ARG A O 1
ATOM 801 N N . LEU A 1 99 ? 9.873 -12.127 -10.368 1.00 95.94 99 LEU A N 1
ATOM 802 C CA . LEU A 1 99 ? 10.990 -11.237 -10.053 1.00 95.94 99 LEU A CA 1
ATOM 803 C C . LEU A 1 99 ? 11.508 -10.539 -11.315 1.00 95.94 99 LEU A C 1
ATOM 805 O O . LEU A 1 99 ? 11.667 -11.143 -12.371 1.00 95.94 99 LEU A O 1
ATOM 809 N N . LEU A 1 100 ? 11.811 -9.258 -11.157 1.00 94.94 100 LEU A N 1
ATOM 810 C CA . LEU A 1 100 ? 12.396 -8.360 -12.150 1.00 94.94 100 LEU A CA 1
ATOM 811 C C . LEU A 1 100 ? 13.848 -8.010 -11.782 1.00 94.94 100 LEU A C 1
ATOM 813 O O . LEU A 1 100 ? 14.637 -7.661 -12.657 1.00 94.94 100 LEU A O 1
ATOM 817 N N . CYS A 1 101 ? 14.203 -8.112 -10.495 1.00 92.94 101 CYS A N 1
ATOM 818 C CA . CYS A 1 101 ? 15.576 -8.043 -9.990 1.00 92.94 101 CYS A CA 1
ATOM 819 C C . CYS A 1 101 ? 15.757 -9.076 -8.868 1.00 92.94 101 CYS A C 1
ATOM 821 O O . CYS A 1 101 ? 14.894 -9.197 -7.993 1.00 92.94 101 CYS A O 1
ATOM 823 N N . ARG A 1 102 ? 16.876 -9.800 -8.891 1.00 93.19 102 ARG A N 1
ATOM 824 C CA . ARG A 1 102 ? 17.233 -10.865 -7.946 1.00 93.19 102 ARG A CA 1
ATOM 825 C C . ARG A 1 102 ? 18.610 -10.651 -7.321 1.00 93.19 102 ARG A C 1
ATOM 827 O O . ARG A 1 102 ? 18.786 -10.917 -6.136 1.00 93.19 102 ARG A O 1
ATOM 834 N N . THR A 1 103 ? 19.608 -10.219 -8.087 1.00 93.88 103 THR A N 1
ATOM 835 C CA . THR A 1 103 ? 20.971 -10.075 -7.551 1.00 93.88 103 THR A CA 1
ATOM 836 C C . THR A 1 103 ? 21.176 -8.724 -6.870 1.00 93.88 103 THR A C 1
ATOM 838 O O . THR A 1 103 ? 20.522 -7.735 -7.195 1.00 93.88 103 THR A O 1
ATOM 841 N N . VAL A 1 104 ? 22.124 -8.654 -5.929 1.00 93.31 104 VAL A N 1
ATOM 842 C CA . VAL A 1 104 ? 22.502 -7.385 -5.278 1.00 93.31 104 VAL A CA 1
ATOM 843 C C . VAL A 1 104 ? 22.909 -6.336 -6.314 1.00 93.31 104 VAL A C 1
ATOM 845 O O . VAL A 1 104 ? 22.545 -5.172 -6.174 1.00 93.31 104 VAL A O 1
ATOM 848 N N . GLU A 1 105 ? 23.621 -6.741 -7.368 1.00 96.19 105 GLU A N 1
ATOM 849 C CA . GLU A 1 105 ? 24.015 -5.829 -8.444 1.00 96.19 105 GLU A CA 1
ATOM 850 C C . GLU A 1 105 ? 22.802 -5.327 -9.238 1.00 96.19 105 GLU A C 1
ATOM 852 O O . GLU A 1 105 ? 22.695 -4.127 -9.478 1.00 96.19 105 GLU A O 1
ATOM 857 N N . GLU A 1 106 ? 21.835 -6.189 -9.566 1.00 94.50 106 GLU A N 1
ATOM 858 C CA . GLU A 1 106 ? 20.584 -5.757 -10.209 1.00 94.50 106 GLU A CA 1
ATOM 859 C C . GLU A 1 106 ? 19.805 -4.772 -9.332 1.00 94.50 106 GLU A C 1
ATOM 861 O O . GLU A 1 106 ? 19.354 -3.739 -9.820 1.00 94.50 106 GLU A O 1
ATOM 866 N N . HIS A 1 107 ? 19.700 -5.033 -8.026 1.00 90.81 107 HIS A N 1
ATOM 867 C CA . HIS A 1 107 ? 19.071 -4.106 -7.084 1.00 90.81 107 HIS A CA 1
ATOM 868 C C . HIS A 1 107 ? 19.827 -2.775 -6.976 1.00 90.81 107 HIS A C 1
ATOM 870 O O . HIS A 1 107 ? 19.202 -1.711 -6.906 1.00 90.81 107 HIS A O 1
ATOM 876 N N . ARG A 1 108 ? 21.166 -2.804 -6.988 1.00 90.56 108 ARG A N 1
ATOM 877 C CA . ARG A 1 108 ? 22.003 -1.598 -6.978 1.00 90.56 108 ARG A CA 1
ATOM 878 C C . ARG A 1 108 ? 21.758 -0.748 -8.224 1.00 90.56 108 ARG A C 1
ATOM 880 O O . ARG A 1 108 ? 21.643 0.467 -8.101 1.00 90.56 108 ARG A O 1
ATOM 887 N N . GLN A 1 109 ? 21.642 -1.375 -9.394 1.00 89.94 109 GLN A N 1
ATOM 888 C CA . GLN A 1 109 ? 21.316 -0.691 -10.648 1.00 89.94 109 GLN A CA 1
ATOM 889 C C . GLN A 1 109 ? 19.881 -0.154 -10.644 1.00 89.94 109 GLN A C 1
ATOM 891 O O . GLN A 1 109 ? 19.661 1.014 -10.956 1.00 89.94 109 GLN A O 1
ATOM 896 N N . ALA A 1 110 ? 18.907 -0.959 -10.208 1.00 88.62 110 ALA A N 1
ATOM 897 C CA . ALA A 1 110 ? 17.508 -0.545 -10.102 1.00 88.62 110 ALA A CA 1
ATOM 898 C C . ALA A 1 110 ? 17.318 0.642 -9.144 1.00 88.62 110 ALA A C 1
ATOM 900 O O . ALA A 1 110 ? 16.46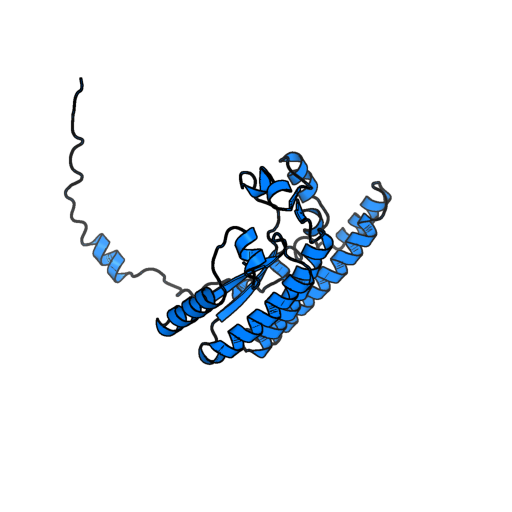3 1.487 -9.377 1.00 88.62 110 ALA A O 1
ATOM 901 N N . SER A 1 111 ? 18.150 0.763 -8.105 1.00 85.81 111 SER A N 1
ATOM 902 C CA . SER A 1 111 ? 18.115 1.889 -7.156 1.00 85.81 111 SER A CA 1
ATOM 903 C C . SER A 1 111 ? 18.467 3.246 -7.786 1.00 85.81 111 SER A C 1
ATOM 905 O O . SER A 1 111 ? 18.175 4.280 -7.189 1.00 85.81 111 SER A O 1
ATOM 907 N N . LEU A 1 112 ? 19.083 3.257 -8.974 1.00 86.12 112 LEU A N 1
ATOM 908 C CA . LEU A 1 112 ? 19.365 4.471 -9.751 1.00 86.12 112 LEU A CA 1
ATOM 909 C C . LEU A 1 112 ? 18.185 4.890 -10.638 1.00 86.12 112 LEU A C 1
ATOM 911 O O . LEU A 1 112 ? 18.252 5.922 -11.305 1.00 86.12 112 LEU A O 1
ATOM 915 N N . ALA A 1 113 ? 17.124 4.085 -10.685 1.00 86.62 113 ALA A N 1
ATOM 916 C CA . ALA A 1 113 ? 15.990 4.343 -11.546 1.00 86.62 113 ALA A CA 1
ATOM 917 C C . ALA A 1 113 ? 15.238 5.625 -11.133 1.00 86.62 113 ALA A C 1
ATOM 919 O O . ALA A 1 113 ? 15.210 5.991 -9.955 1.00 86.62 113 ALA A O 1
ATOM 920 N N . PRO A 1 114 ? 14.577 6.304 -12.087 1.00 85.62 114 PRO A N 1
ATOM 921 C CA . PRO A 1 114 ? 13.999 7.629 -11.864 1.00 85.62 114 PRO A CA 1
ATOM 922 C C . PRO A 1 114 ? 12.768 7.634 -10.949 1.00 85.62 114 PRO A C 1
ATOM 924 O O . PRO A 1 114 ? 12.281 8.696 -10.581 1.00 85.62 114 PRO A O 1
ATOM 927 N N . SER A 1 115 ? 12.226 6.478 -10.565 1.00 86.38 115 SER A N 1
ATOM 928 C CA . SER A 1 115 ? 11.141 6.414 -9.586 1.00 86.38 115 SER A CA 1
ATOM 929 C C . SER A 1 115 ? 11.063 5.051 -8.906 1.00 86.38 115 SER A C 1
ATOM 931 O O . SER A 1 115 ? 11.553 4.046 -9.423 1.00 86.38 115 SER A O 1
ATOM 933 N N . TRP A 1 116 ? 10.377 4.997 -7.759 1.00 87.56 116 TRP A N 1
ATOM 934 C CA . TRP A 1 116 ? 10.199 3.758 -6.994 1.00 87.56 116 TRP A CA 1
ATOM 935 C C . TRP A 1 116 ? 9.458 2.663 -7.774 1.00 87.56 116 TRP A C 1
ATOM 937 O O . TRP A 1 116 ? 9.693 1.486 -7.520 1.00 87.56 116 TRP A O 1
ATOM 947 N N . LYS A 1 117 ? 8.622 3.038 -8.756 1.00 90.75 117 LYS A N 1
ATOM 948 C CA . LYS A 1 117 ? 8.005 2.102 -9.705 1.00 90.75 117 LYS A CA 1
ATOM 949 C C . LYS A 1 117 ? 9.077 1.230 -10.347 1.00 90.75 117 LYS A C 1
ATOM 951 O O . LYS A 1 117 ? 8.973 0.014 -10.315 1.00 90.75 117 LYS A O 1
ATOM 956 N N . TYR A 1 118 ? 10.132 1.847 -10.874 1.00 89.44 118 TYR A N 1
ATOM 957 C CA . TYR A 1 118 ? 11.218 1.145 -11.557 1.00 89.44 118 TYR A CA 1
ATOM 958 C C . TYR A 1 118 ? 12.204 0.457 -10.602 1.00 89.44 118 TYR A C 1
ATOM 960 O O . TYR A 1 118 ? 12.908 -0.455 -11.032 1.00 89.44 118 TYR A O 1
ATOM 968 N N . VAL A 1 119 ? 12.211 0.840 -9.321 1.00 89.62 119 VAL A N 1
ATOM 969 C CA . VAL A 1 119 ? 12.934 0.130 -8.251 1.00 89.62 119 VAL A CA 1
ATOM 970 C C . VAL A 1 119 ? 12.214 -1.167 -7.852 1.00 89.62 119 VAL A C 1
ATOM 972 O O . VAL A 1 119 ? 12.877 -2.130 -7.468 1.00 89.62 119 VAL A O 1
ATOM 975 N N . LEU A 1 120 ? 10.876 -1.210 -7.950 1.00 91.50 120 LEU A N 1
ATOM 976 C CA . LEU A 1 120 ? 10.050 -2.347 -7.529 1.00 91.50 120 LEU A CA 1
ATOM 977 C C . LEU A 1 120 ? 10.495 -3.641 -8.215 1.00 91.50 120 LEU A C 1
ATOM 979 O O . LEU A 1 120 ? 10.299 -3.814 -9.416 1.00 91.50 120 LEU A O 1
ATOM 983 N N . ASN A 1 121 ? 11.067 -4.583 -7.471 1.00 94.38 121 ASN A N 1
ATOM 984 C CA . ASN A 1 121 ? 11.719 -5.746 -8.080 1.00 94.38 121 ASN A CA 1
ATOM 985 C C . ASN A 1 121 ? 10.775 -6.873 -8.514 1.00 94.38 121 ASN A C 1
ATOM 987 O O . ASN A 1 121 ? 11.262 -7.959 -8.818 1.00 94.38 121 ASN A O 1
ATOM 991 N N . TYR A 1 122 ? 9.463 -6.671 -8.508 1.00 95.62 122 TYR A N 1
ATOM 992 C CA . TYR A 1 122 ? 8.518 -7.728 -8.829 1.00 95.62 122 TYR A CA 1
ATOM 993 C C . TYR A 1 122 ? 7.235 -7.188 -9.445 1.00 95.62 122 TYR A C 1
ATOM 995 O O . TYR A 1 122 ? 6.942 -5.991 -9.426 1.00 95.62 122 TYR A O 1
ATOM 1003 N N . GLU A 1 123 ? 6.469 -8.136 -9.943 1.00 96.44 123 GLU A N 1
ATOM 1004 C CA . GLU A 1 123 ? 5.057 -8.037 -10.269 1.00 96.44 123 GLU A CA 1
ATOM 1005 C C . GLU A 1 123 ? 4.385 -9.366 -9.884 1.00 96.44 123 GLU A C 1
ATOM 1007 O O . GLU A 1 123 ? 5.055 -10.306 -9.433 1.00 96.44 123 GLU A O 1
ATOM 1012 N N . THR A 1 124 ? 3.068 -9.446 -10.024 1.00 97.12 124 THR A N 1
ATOM 1013 C CA . THR A 1 124 ? 2.308 -10.668 -9.740 1.00 97.12 124 THR A CA 1
ATOM 1014 C C . THR A 1 124 ? 1.604 -11.156 -11.000 1.00 97.12 124 THR A C 1
ATOM 1016 O O . THR A 1 124 ? 1.493 -10.424 -11.980 1.00 97.12 124 THR A O 1
ATOM 1019 N N . GLU A 1 125 ? 1.073 -12.378 -10.977 1.00 98.00 125 GLU A N 1
ATOM 1020 C CA . GLU A 1 125 ? 0.224 -12.890 -12.066 1.00 98.00 125 GLU A CA 1
ATOM 1021 C C . GLU A 1 125 ? -1.033 -12.032 -12.312 1.00 98.00 125 GLU A C 1
ATOM 1023 O O . GLU A 1 125 ? -1.649 -12.126 -13.372 1.00 98.00 125 GLU A O 1
ATOM 1028 N N . TRP A 1 126 ? -1.417 -11.198 -11.339 1.00 98.31 126 TRP A N 1
ATOM 1029 C CA . TRP A 1 126 ? -2.657 -10.417 -11.345 1.00 98.31 126 TRP A CA 1
ATOM 1030 C C . TRP A 1 126 ? -2.446 -8.920 -11.542 1.00 98.31 126 TRP A C 1
ATOM 1032 O O . TRP A 1 126 ? -3.400 -8.223 -11.882 1.00 98.31 126 TRP A O 1
ATOM 1042 N N . MET A 1 127 ? -1.240 -8.416 -11.283 1.00 98.00 127 MET A N 1
ATOM 1043 C CA . MET A 1 127 ? -0.917 -7.002 -11.421 1.00 98.00 127 MET A CA 1
ATOM 1044 C C . MET A 1 127 ? 0.502 -6.816 -11.932 1.00 98.00 127 MET A C 1
ATOM 1046 O O . MET A 1 127 ? 1.477 -7.249 -11.313 1.00 98.00 127 MET A O 1
ATOM 1050 N N . SER A 1 128 ? 0.600 -6.053 -13.012 1.00 97.38 128 SER A N 1
ATOM 1051 C CA . SER A 1 128 ? 1.839 -5.442 -13.465 1.00 97.38 128 SER A CA 1
ATOM 1052 C C . SER A 1 128 ? 2.402 -4.464 -12.427 1.00 97.38 128 SER A C 1
ATOM 1054 O O . SER A 1 128 ? 1.710 -3.971 -11.529 1.00 97.38 128 SER A O 1
ATOM 1056 N N . ARG A 1 129 ? 3.679 -4.114 -12.594 1.00 94.12 129 ARG A N 1
ATOM 1057 C CA . ARG A 1 129 ? 4.344 -3.051 -11.826 1.00 94.12 129 ARG A CA 1
ATOM 1058 C C . ARG A 1 129 ? 3.563 -1.726 -11.867 1.00 94.12 129 ARG A C 1
ATOM 1060 O O . ARG A 1 129 ? 3.477 -1.036 -10.852 1.00 94.12 129 ARG A O 1
ATOM 1067 N N . ASP A 1 130 ? 2.968 -1.392 -13.010 1.00 95.44 130 ASP A N 1
ATOM 1068 C CA . ASP A 1 130 ? 2.130 -0.203 -13.198 1.00 95.44 130 ASP A CA 1
ATOM 1069 C C . ASP A 1 130 ? 0.870 -0.275 -12.339 1.00 95.44 130 ASP A C 1
ATOM 1071 O O . ASP A 1 130 ? 0.559 0.666 -11.611 1.00 95.44 130 ASP A O 1
ATOM 1075 N N . GLU A 1 131 ? 0.171 -1.408 -12.372 1.00 97.31 131 GLU A N 1
ATOM 1076 C CA . GLU A 1 131 ? -1.052 -1.612 -11.598 1.00 97.31 131 GLU A CA 1
ATOM 1077 C C . GLU A 1 131 ? -0.787 -1.586 -10.094 1.00 97.31 131 GLU A C 1
ATOM 1079 O O . GLU A 1 131 ? -1.534 -0.926 -9.371 1.00 97.31 131 GLU A O 1
ATOM 1084 N N . ILE A 1 132 ? 0.301 -2.201 -9.612 1.00 96.06 132 ILE A N 1
ATOM 1085 C CA . ILE A 1 132 ? 0.722 -2.107 -8.203 1.00 96.06 132 ILE A CA 1
ATOM 1086 C C . ILE A 1 132 ? 0.903 -0.638 -7.802 1.00 96.06 132 ILE A C 1
ATOM 1088 O O . ILE A 1 132 ? 0.376 -0.188 -6.783 1.00 96.06 132 ILE A O 1
ATOM 1092 N N . VAL A 1 133 ? 1.631 0.135 -8.606 1.00 93.88 133 VAL A N 1
ATOM 1093 C CA . VAL A 1 133 ? 1.972 1.530 -8.300 1.00 93.88 133 VAL A CA 1
ATOM 1094 C C . VAL A 1 133 ? 0.745 2.437 -8.348 1.00 93.88 133 VAL A C 1
ATOM 1096 O O . VAL A 1 133 ? 0.496 3.188 -7.403 1.00 93.88 133 VAL A O 1
ATOM 1099 N N . TYR A 1 134 ? -0.039 2.380 -9.423 1.00 95.44 134 TYR A N 1
ATOM 1100 C CA . TYR A 1 134 ? -1.170 3.286 -9.607 1.00 95.44 134 TYR A CA 1
ATOM 1101 C C . TYR A 1 134 ? -2.339 2.959 -8.681 1.00 95.44 134 TYR A C 1
ATOM 1103 O O . TYR A 1 134 ? -2.907 3.889 -8.104 1.00 95.44 134 TYR A O 1
ATOM 1111 N N . SER A 1 135 ? -2.628 1.676 -8.433 1.00 97.00 135 SER A N 1
ATOM 1112 C CA . SER A 1 135 ? -3.650 1.293 -7.449 1.00 97.00 135 SER A CA 1
ATOM 1113 C C . SER A 1 135 ? -3.286 1.769 -6.043 1.00 97.00 135 SER A C 1
ATOM 1115 O O . SER A 1 135 ? -4.153 2.234 -5.306 1.00 97.00 135 SER A O 1
ATOM 1117 N N . THR A 1 136 ? -1.997 1.754 -5.688 1.00 95.19 136 THR A N 1
ATOM 1118 C CA . THR A 1 136 ? -1.500 2.293 -4.415 1.00 95.19 136 THR A CA 1
ATOM 1119 C C . THR A 1 136 ? -1.779 3.788 -4.285 1.00 95.19 136 THR A C 1
ATOM 1121 O O . THR A 1 136 ? -2.298 4.231 -3.259 1.00 95.19 136 THR A O 1
ATOM 1124 N N . TYR A 1 137 ? -1.441 4.579 -5.308 1.00 94.81 137 TYR A N 1
ATOM 1125 C CA . TYR A 1 137 ? -1.684 6.023 -5.290 1.00 94.81 137 TYR A CA 1
ATOM 1126 C C . TYR A 1 137 ? -3.177 6.350 -5.243 1.00 94.81 137 TYR A C 1
ATOM 1128 O O . TYR A 1 137 ? -3.596 7.231 -4.488 1.00 94.81 137 TYR A O 1
ATOM 1136 N N . GLU A 1 138 ? -3.988 5.632 -6.018 1.00 97.00 138 GLU A N 1
ATOM 1137 C CA . GLU A 1 138 ? -5.428 5.848 -6.056 1.00 97.00 138 GLU A CA 1
ATOM 1138 C C . GLU A 1 138 ? -6.102 5.457 -4.737 1.00 97.00 138 GLU A C 1
ATOM 1140 O O . GLU A 1 138 ? -6.856 6.256 -4.174 1.00 97.00 138 GLU A O 1
ATOM 1145 N N . ALA A 1 139 ? -5.795 4.276 -4.198 1.00 97.50 139 ALA A N 1
ATOM 1146 C CA . ALA A 1 139 ? -6.316 3.848 -2.907 1.00 97.50 139 ALA A CA 1
ATOM 1147 C C . ALA A 1 139 ? -5.836 4.765 -1.779 1.00 97.50 139 ALA A C 1
ATOM 1149 O O . ALA A 1 139 ? -6.643 5.160 -0.943 1.00 97.50 139 ALA A O 1
ATOM 1150 N N . GLY A 1 140 ? -4.568 5.187 -1.794 1.00 95.94 140 GLY A N 1
ATOM 1151 C CA . GLY A 1 140 ? -4.032 6.174 -0.856 1.00 95.94 140 GLY A CA 1
ATOM 1152 C C . GLY A 1 140 ? -4.809 7.493 -0.891 1.00 95.94 140 GLY A C 1
ATOM 1153 O O . GLY A 1 140 ? -5.205 8.005 0.156 1.00 95.94 140 GLY A O 1
ATOM 1154 N N . LYS A 1 141 ? -5.120 8.007 -2.089 1.00 96.31 141 LYS A N 1
ATOM 1155 C CA . LYS A 1 141 ? -5.930 9.222 -2.268 1.00 96.31 141 LYS A CA 1
ATOM 1156 C C . LYS A 1 141 ? -7.359 9.047 -1.745 1.00 96.31 141 LYS A C 1
ATOM 1158 O O . LYS A 1 141 ? -7.845 9.900 -1.000 1.00 96.31 141 LYS A O 1
ATOM 1163 N N . ARG A 1 142 ? -8.037 7.952 -2.106 1.00 97.81 142 ARG A N 1
ATOM 1164 C CA . ARG A 1 142 ? -9.405 7.660 -1.637 1.00 97.81 142 ARG A CA 1
ATOM 1165 C C . ARG A 1 142 ? -9.444 7.477 -0.114 1.00 97.81 142 ARG A C 1
ATOM 1167 O O . ARG A 1 142 ? -10.304 8.055 0.546 1.00 97.81 142 ARG A O 1
ATOM 1174 N N . LEU A 1 143 ? -8.472 6.763 0.451 1.00 97.62 143 LEU A N 1
ATOM 1175 C CA . LEU A 1 143 ? -8.348 6.535 1.890 1.00 97.62 143 LEU A CA 1
ATOM 1176 C C . LEU A 1 143 ? -8.024 7.824 2.657 1.00 97.62 143 LEU A C 1
ATOM 1178 O O . LEU A 1 143 ? -8.549 8.043 3.743 1.00 97.62 143 LEU A O 1
ATOM 1182 N N . ASN A 1 144 ? -7.201 8.712 2.095 1.00 97.19 144 ASN A N 1
ATOM 1183 C CA . ASN A 1 144 ? -6.926 10.028 2.671 1.00 97.19 144 ASN A CA 1
ATOM 1184 C C . ASN A 1 144 ? -8.201 10.878 2.789 1.00 97.19 144 ASN A C 1
ATOM 1186 O O . ASN A 1 144 ? -8.492 11.419 3.856 1.00 97.19 144 ASN A O 1
ATOM 1190 N N . ARG A 1 145 ? -9.015 10.920 1.727 1.00 97.44 145 ARG A N 1
ATOM 1191 C CA . ARG A 1 145 ? -10.326 11.587 1.751 1.00 97.44 145 ARG A CA 1
ATOM 1192 C C . ARG A 1 145 ? -11.260 10.959 2.783 1.00 97.44 145 ARG A C 1
ATOM 1194 O O . ARG A 1 145 ? -11.910 11.685 3.529 1.00 97.44 145 ARG A O 1
ATOM 1201 N N . LEU A 1 146 ? -11.280 9.629 2.868 1.00 97.75 146 LEU A N 1
ATOM 1202 C CA . LEU A 1 146 ? -12.070 8.901 3.857 1.00 97.75 146 LEU A CA 1
ATOM 1203 C C . LEU A 1 146 ? -11.663 9.277 5.292 1.00 97.75 146 LEU A C 1
ATOM 1205 O O . LEU A 1 146 ? -12.512 9.635 6.102 1.00 97.75 146 LEU A O 1
ATOM 1209 N N . LYS A 1 147 ? -10.362 9.295 5.605 1.00 97.38 147 LYS A N 1
ATOM 1210 C CA . LYS A 1 147 ? -9.868 9.725 6.924 1.00 97.38 147 LYS A CA 1
ATOM 1211 C C . LYS A 1 147 ? -10.318 11.148 7.277 1.00 97.38 147 LYS A C 1
ATOM 1213 O O . LYS A 1 147 ? -10.680 11.397 8.425 1.00 97.38 147 LYS A O 1
ATOM 1218 N N . ALA A 1 148 ? -10.336 12.065 6.307 1.00 97.19 148 ALA A N 1
ATOM 1219 C CA . ALA A 1 148 ? -10.816 13.432 6.513 1.00 97.19 148 ALA A CA 1
ATOM 1220 C C . ALA A 1 148 ? -12.330 13.485 6.788 1.00 97.19 148 ALA A C 1
ATOM 1222 O O . ALA A 1 148 ? -12.764 14.184 7.701 1.00 97.19 148 ALA A O 1
ATOM 1223 N N . GLN A 1 149 ? -13.130 12.707 6.050 1.00 97.19 149 GLN A N 1
ATOM 1224 C CA . GLN A 1 149 ? -14.586 12.613 6.242 1.00 97.19 149 GLN A CA 1
ATOM 1225 C C . GLN A 1 149 ? -14.965 12.118 7.644 1.00 97.19 149 GLN A C 1
ATOM 1227 O O . GLN A 1 149 ? -15.939 12.594 8.226 1.00 97.19 149 GLN A O 1
ATOM 1232 N N . PHE A 1 150 ? -14.179 11.197 8.204 1.00 97.50 150 PHE A N 1
ATOM 1233 C CA . PHE A 1 150 ? -14.380 10.673 9.557 1.00 97.50 150 PHE A CA 1
ATOM 1234 C C . PHE A 1 150 ? -13.710 11.519 10.651 1.00 97.50 150 PHE A C 1
ATOM 1236 O O . PHE A 1 150 ? -13.823 11.186 11.826 1.00 97.50 150 PHE A O 1
ATOM 1243 N N . GLY A 1 151 ? -13.036 12.620 10.299 1.00 96.31 151 GLY A N 1
ATOM 1244 C CA . GLY A 1 151 ? -12.381 13.509 11.264 1.00 96.31 151 GLY A CA 1
ATOM 1245 C C . GLY A 1 151 ? -11.113 12.931 11.904 1.00 96.31 151 GLY A C 1
ATOM 1246 O O . GLY A 1 151 ? -10.677 13.426 12.942 1.00 96.31 151 GLY A O 1
ATOM 1247 N N . LEU A 1 152 ? -10.514 11.900 11.297 1.00 95.69 152 LEU A N 1
ATOM 1248 C CA . LEU A 1 152 ? -9.254 11.301 11.755 1.00 95.69 152 LEU A CA 1
ATOM 1249 C C . LEU A 1 152 ? -8.046 12.191 11.439 1.00 95.69 152 LEU A C 1
ATOM 1251 O O . LEU A 1 152 ? -7.055 12.186 12.168 1.00 95.69 152 LEU A O 1
ATOM 1255 N N . ILE A 1 153 ? -8.140 12.963 10.356 1.00 95.31 153 ILE A N 1
ATOM 1256 C CA . ILE A 1 153 ? -7.167 13.982 9.958 1.00 95.31 153 ILE A CA 1
ATOM 1257 C C . ILE A 1 153 ? -7.894 15.293 9.672 1.00 95.31 153 ILE A C 1
ATOM 1259 O O . ILE A 1 153 ? -9.059 15.292 9.269 1.00 95.31 153 ILE A O 1
ATOM 1263 N N . ASP A 1 154 ? -7.213 16.420 9.873 1.00 94.75 154 ASP A N 1
ATOM 1264 C CA . ASP A 1 154 ? -7.788 17.721 9.551 1.00 94.75 154 ASP A CA 1
ATOM 1265 C C . ASP A 1 154 ? -7.808 17.968 8.025 1.00 94.75 154 ASP A C 1
ATOM 1267 O O . ASP A 1 154 ? -6.965 17.429 7.296 1.00 94.75 154 ASP A O 1
ATOM 1271 N N . PRO A 1 155 ? -8.730 18.811 7.521 1.00 94.75 155 PRO A N 1
ATOM 1272 C CA . PRO A 1 155 ? -8.861 19.067 6.087 1.00 94.75 155 PRO A CA 1
ATOM 1273 C C . PRO A 1 155 ? -7.592 19.603 5.412 1.00 94.75 155 PRO A C 1
ATOM 1275 O O . PRO A 1 155 ? -7.350 19.272 4.255 1.00 94.75 155 PRO A O 1
ATOM 1278 N N . LYS A 1 156 ? -6.759 20.388 6.115 1.00 94.38 156 LYS A N 1
ATOM 1279 C CA . LYS A 1 156 ? -5.523 20.938 5.532 1.00 94.38 156 LYS A CA 1
ATOM 1280 C C . LYS A 1 156 ? -4.475 19.848 5.349 1.00 94.38 156 LYS A C 1
ATOM 1282 O O . LYS A 1 156 ? -3.798 19.814 4.325 1.00 94.38 156 LYS A O 1
ATOM 1287 N N . THR A 1 157 ? -4.355 18.944 6.322 1.00 92.56 157 THR A N 1
ATOM 1288 C CA . THR A 1 157 ? -3.506 17.753 6.184 1.00 92.56 157 THR A CA 1
ATOM 1289 C C . THR A 1 157 ? -3.978 16.895 5.013 1.00 92.56 157 THR A C 1
ATOM 1291 O O . THR A 1 157 ? -3.162 16.508 4.178 1.00 92.56 157 THR A O 1
ATOM 1294 N N . ALA A 1 158 ? -5.289 16.662 4.895 1.00 94.88 158 ALA A N 1
ATOM 1295 C CA . ALA A 1 158 ? -5.853 15.883 3.798 1.00 94.88 158 ALA A CA 1
ATOM 1296 C C . ALA A 1 158 ? -5.562 16.508 2.420 1.00 94.88 158 ALA A C 1
ATOM 1298 O O . ALA A 1 158 ? -5.088 15.811 1.525 1.00 94.88 158 ALA A O 1
ATOM 1299 N N . GLU A 1 159 ? -5.781 17.814 2.261 1.00 94.56 159 GLU A N 1
ATOM 1300 C CA . GLU A 1 159 ? -5.501 18.551 1.021 1.00 94.56 159 GLU A CA 1
ATOM 1301 C C . GLU A 1 159 ? -4.007 18.519 0.659 1.00 94.56 159 GLU A C 1
ATOM 1303 O O . GLU A 1 159 ? -3.647 18.257 -0.488 1.00 94.56 159 GLU A O 1
ATOM 1308 N N . SER A 1 160 ? -3.123 18.697 1.647 1.00 91.62 160 SER A N 1
ATOM 1309 C CA . SER A 1 160 ? -1.669 18.614 1.459 1.00 91.62 160 SER A CA 1
ATOM 1310 C C . SER A 1 160 ? -1.218 17.227 0.982 1.00 91.62 160 SER A C 1
ATOM 1312 O O . SER A 1 160 ? -0.430 17.107 0.040 1.00 91.62 160 SER A O 1
ATOM 1314 N N . VAL A 1 161 ? -1.727 16.155 1.601 1.00 90.94 161 VAL A N 1
ATOM 1315 C CA . VAL A 1 161 ? -1.455 14.773 1.171 1.00 90.94 161 VAL A CA 1
ATOM 1316 C C . VAL A 1 161 ? -1.965 14.549 -0.253 1.00 90.94 161 VAL A C 1
ATOM 1318 O O . VAL A 1 161 ? -1.222 14.041 -1.091 1.00 90.94 161 VAL A O 1
ATOM 1321 N N . GLU A 1 162 ? -3.192 14.972 -0.559 1.00 93.69 162 GLU A N 1
ATOM 1322 C CA . GLU A 1 162 ? -3.782 14.810 -1.889 1.00 93.69 162 GLU A CA 1
ATOM 1323 C C . GLU A 1 162 ? -2.982 15.547 -2.973 1.00 93.69 162 GLU A C 1
ATOM 1325 O O . GLU A 1 162 ? -2.657 14.950 -4.000 1.00 93.69 162 GLU A O 1
ATOM 1330 N N . GLY A 1 163 ? -2.567 16.792 -2.720 1.00 91.19 163 GLY A N 1
ATOM 1331 C CA . GLY A 1 163 ? -1.731 17.556 -3.647 1.00 91.19 163 GLY A CA 1
ATOM 1332 C C . GLY A 1 163 ? -0.388 16.878 -3.938 1.00 91.19 163 GLY A C 1
ATOM 1333 O O . GLY A 1 163 ? 0.042 16.825 -5.096 1.00 91.19 163 GLY A O 1
ATOM 1334 N N . ARG A 1 164 ? 0.258 16.288 -2.919 1.00 89.38 164 ARG A N 1
ATOM 1335 C CA . ARG A 1 164 ? 1.496 15.515 -3.121 1.00 89.38 164 ARG A CA 1
ATOM 1336 C C . ARG A 1 164 ? 1.253 14.232 -3.916 1.00 89.38 164 ARG A C 1
ATOM 1338 O O . ARG A 1 164 ? 2.070 13.906 -4.774 1.00 89.38 164 ARG A O 1
ATOM 1345 N N . LEU A 1 165 ? 0.147 13.526 -3.668 1.00 90.88 165 LEU A N 1
ATOM 1346 C CA . LEU A 1 165 ? -0.219 12.316 -4.413 1.00 90.88 165 LEU A CA 1
ATOM 1347 C C . LEU A 1 165 ? -0.443 12.610 -5.893 1.00 90.88 165 LEU A C 1
ATOM 1349 O O . LEU A 1 165 ? 0.086 11.910 -6.753 1.00 90.88 165 LEU A O 1
ATOM 1353 N N . GLU A 1 166 ? -1.180 13.671 -6.206 1.00 91.12 166 GLU A N 1
ATOM 1354 C CA . GLU A 1 166 ? -1.404 14.078 -7.591 1.00 91.12 166 GLU A CA 1
ATOM 1355 C C . GLU A 1 166 ? -0.115 14.532 -8.279 1.00 91.12 166 GLU A C 1
ATOM 1357 O O . GLU A 1 166 ? 0.110 14.197 -9.443 1.00 91.12 166 GLU A O 1
ATOM 1362 N N . GLY A 1 167 ? 0.746 15.260 -7.560 1.00 89.62 167 GLY A N 1
ATOM 1363 C CA . GLY A 1 167 ? 2.081 15.621 -8.035 1.00 89.62 167 GLY A CA 1
ATOM 1364 C C . GLY A 1 167 ? 2.923 14.390 -8.372 1.00 89.62 167 GLY A C 1
ATOM 1365 O O . GLY A 1 167 ? 3.487 14.320 -9.463 1.00 89.62 167 GLY A O 1
ATOM 1366 N N . ALA A 1 168 ? 2.934 13.392 -7.485 1.00 88.44 168 ALA A N 1
ATOM 1367 C CA . ALA A 1 168 ? 3.647 12.136 -7.697 1.00 88.44 168 ALA A CA 1
ATOM 1368 C C . ALA A 1 168 ? 3.117 11.365 -8.916 1.00 88.44 168 ALA A C 1
ATOM 1370 O O . ALA A 1 168 ? 3.908 10.882 -9.721 1.00 88.44 168 ALA A O 1
ATOM 1371 N N . VAL A 1 169 ? 1.793 11.284 -9.098 1.00 91.31 169 VAL A N 1
ATOM 1372 C CA . VAL A 1 169 ? 1.184 10.603 -10.255 1.00 91.31 169 VAL A CA 1
ATOM 1373 C C . VAL A 1 169 ? 1.504 11.320 -11.569 1.00 91.31 169 VAL A C 1
ATOM 1375 O O . VAL A 1 169 ? 1.803 10.648 -12.556 1.00 91.31 169 VAL A O 1
ATOM 1378 N N . ARG A 1 170 ? 1.461 12.661 -11.607 1.00 91.25 170 ARG A N 1
ATOM 1379 C CA . ARG A 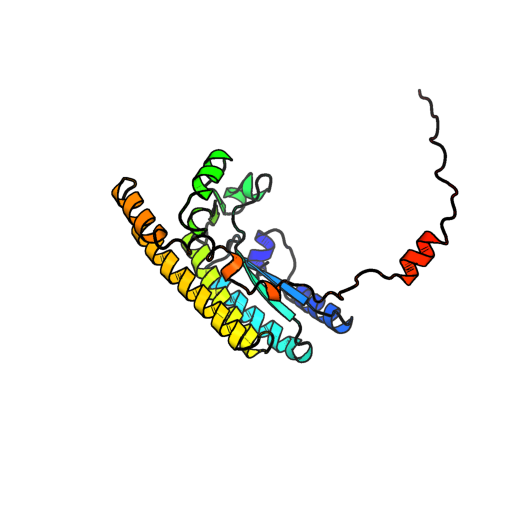1 170 ? 1.841 13.437 -12.805 1.00 91.25 170 ARG A CA 1
ATOM 1380 C C . ARG A 1 170 ? 3.296 13.185 -13.189 1.00 91.25 170 ARG A C 1
ATOM 1382 O O . ARG A 1 170 ? 3.563 12.803 -14.321 1.00 91.25 170 ARG A O 1
ATOM 1389 N N . MET A 1 171 ? 4.199 13.293 -12.219 1.00 88.00 171 MET A N 1
ATOM 1390 C CA . MET A 1 171 ? 5.623 13.034 -12.425 1.00 88.00 171 MET A CA 1
ATOM 1391 C C . MET A 1 171 ? 5.889 11.592 -12.863 1.00 88.00 171 MET A C 1
ATOM 1393 O O . MET A 1 171 ? 6.683 11.365 -13.765 1.00 88.00 171 MET A O 1
ATOM 1397 N N . MET A 1 172 ? 5.194 10.612 -12.276 1.00 89.94 172 MET A N 1
ATOM 1398 C CA . MET A 1 172 ? 5.316 9.211 -12.687 1.00 89.94 172 MET A CA 1
ATOM 1399 C C . MET A 1 172 ? 4.962 9.027 -14.167 1.00 89.94 172 MET A C 1
ATOM 1401 O O . MET A 1 172 ? 5.678 8.333 -14.877 1.00 89.94 172 MET A O 1
ATOM 1405 N N . LYS A 1 173 ? 3.898 9.684 -14.648 1.00 92.44 173 LYS A N 1
ATOM 1406 C CA . LYS A 1 173 ? 3.499 9.633 -16.064 1.00 92.44 173 LYS A CA 1
ATOM 1407 C C . LYS A 1 173 ? 4.529 10.286 -16.990 1.00 92.44 173 LYS A C 1
ATOM 1409 O O . LYS A 1 173 ? 4.778 9.758 -18.067 1.00 92.44 173 LYS A O 1
ATOM 1414 N N . GLU A 1 174 ? 5.130 11.402 -16.582 1.00 91.81 174 GLU A N 1
ATOM 1415 C CA . GLU A 1 174 ? 6.223 12.040 -17.334 1.00 91.81 174 GLU A CA 1
ATOM 1416 C C . GLU A 1 174 ? 7.452 11.124 -17.408 1.00 91.81 174 GLU A C 1
ATOM 1418 O O . GLU A 1 174 ? 8.018 10.918 -18.480 1.00 91.81 174 GLU A O 1
ATOM 1423 N N . ILE A 1 175 ? 7.821 10.496 -16.288 1.00 91.62 175 ILE A N 1
ATOM 1424 C CA . ILE A 1 175 ? 8.905 9.510 -16.245 1.00 91.62 175 ILE A CA 1
ATOM 1425 C C . ILE A 1 175 ? 8.587 8.322 -17.156 1.00 91.62 175 ILE A C 1
ATOM 1427 O O . ILE A 1 175 ? 9.462 7.889 -17.898 1.00 91.62 175 ILE A O 1
ATOM 1431 N N . ASP A 1 176 ? 7.355 7.812 -17.150 1.00 93.44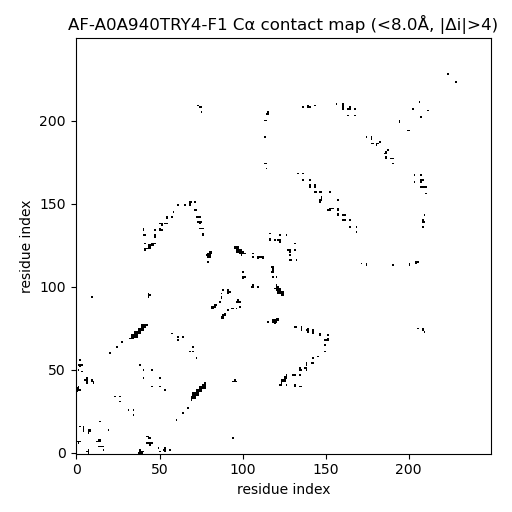 176 ASP A N 1
ATOM 1432 C CA . ASP A 1 176 ? 6.947 6.703 -18.018 1.00 93.44 176 ASP A CA 1
ATOM 1433 C C . ASP A 1 176 ? 7.075 7.045 -19.508 1.00 93.44 176 ASP A C 1
ATOM 1435 O O . ASP A 1 176 ? 7.537 6.214 -20.291 1.00 93.44 176 ASP A O 1
ATOM 1439 N N . GLN A 1 177 ? 6.746 8.281 -19.899 1.00 94.12 177 GLN A N 1
ATOM 1440 C CA . GLN A 1 177 ? 6.959 8.763 -21.267 1.00 94.12 177 GLN A CA 1
ATOM 1441 C C . GLN A 1 177 ? 8.446 8.784 -21.636 1.00 94.12 177 GLN A C 1
ATOM 1443 O O . GLN A 1 177 ? 8.814 8.327 -22.717 1.00 94.12 177 GLN A O 1
ATOM 1448 N N . ILE A 1 178 ? 9.312 9.254 -20.733 1.00 93.19 178 ILE A N 1
ATOM 1449 C CA . ILE A 1 178 ? 10.765 9.266 -20.959 1.00 93.19 178 ILE A CA 1
ATOM 1450 C C . ILE A 1 178 ? 11.316 7.836 -21.033 1.00 93.19 178 ILE A C 1
ATOM 1452 O O . ILE A 1 178 ? 12.129 7.516 -21.897 1.00 93.19 178 ILE A O 1
ATOM 1456 N N . MET A 1 179 ? 10.849 6.944 -20.160 1.00 91.31 179 MET A N 1
ATOM 1457 C CA . MET A 1 179 ? 11.286 5.548 -20.118 1.00 91.31 179 MET A CA 1
ATOM 1458 C C . MET A 1 179 ? 10.834 4.736 -21.342 1.00 91.31 179 MET A C 1
ATOM 1460 O O . MET A 1 179 ? 11.428 3.691 -21.615 1.00 91.31 179 MET A O 1
ATOM 1464 N N . ALA A 1 180 ? 9.852 5.216 -22.113 1.00 94.00 180 ALA A N 1
ATOM 1465 C CA . ALA A 1 180 ? 9.455 4.627 -23.393 1.00 94.00 180 ALA A CA 1
ATOM 1466 C C . ALA A 1 180 ? 10.434 4.939 -24.547 1.00 94.00 180 ALA A C 1
ATOM 1468 O O . ALA A 1 180 ? 10.507 4.168 -25.505 1.00 94.00 180 ALA A O 1
ATOM 1469 N N . ILE A 1 181 ? 11.218 6.023 -24.457 1.00 93.62 181 ILE A N 1
ATOM 1470 C CA . ILE A 1 181 ? 12.289 6.351 -25.420 1.00 93.62 181 ILE A CA 1
ATOM 1471 C C . ILE A 1 181 ? 13.352 5.251 -25.344 1.00 93.62 181 ILE A C 1
ATOM 1473 O O . ILE A 1 181 ? 13.697 4.888 -24.225 1.00 93.62 181 ILE A O 1
ATOM 1477 N N . PRO A 1 182 ? 13.908 4.708 -26.443 1.00 92.94 182 PRO A N 1
ATOM 1478 C CA . PRO A 1 182 ? 14.985 3.717 -26.383 1.00 92.94 182 PRO A CA 1
ATOM 1479 C C . PRO A 1 182 ? 16.164 4.147 -25.497 1.00 92.94 182 PRO A C 1
ATOM 1481 O O . PRO A 1 182 ? 16.464 5.331 -25.362 1.00 92.94 182 PRO A O 1
ATOM 1484 N N . ASN A 1 183 ? 16.839 3.178 -24.871 1.00 87.69 183 ASN A N 1
ATOM 1485 C CA . ASN A 1 183 ? 17.974 3.478 -24.001 1.00 87.69 183 ASN A CA 1
ATOM 1486 C C . ASN A 1 183 ? 19.120 4.127 -24.802 1.00 87.69 183 ASN A C 1
ATOM 1488 O O . ASN A 1 183 ? 19.542 3.581 -25.822 1.00 87.69 183 ASN A O 1
ATOM 1492 N N . GLY A 1 184 ? 19.612 5.273 -24.333 1.00 89.50 184 GLY A N 1
ATOM 1493 C CA . GLY A 1 184 ? 20.672 6.042 -24.971 1.00 89.50 184 GLY A CA 1
ATOM 1494 C C . GLY A 1 184 ? 20.682 7.504 -24.522 1.00 89.50 184 GLY A C 1
ATOM 1495 O O . GLY A 1 184 ? 19.938 7.903 -23.625 1.00 89.50 184 GLY A O 1
ATOM 1496 N N . ILE A 1 185 ? 2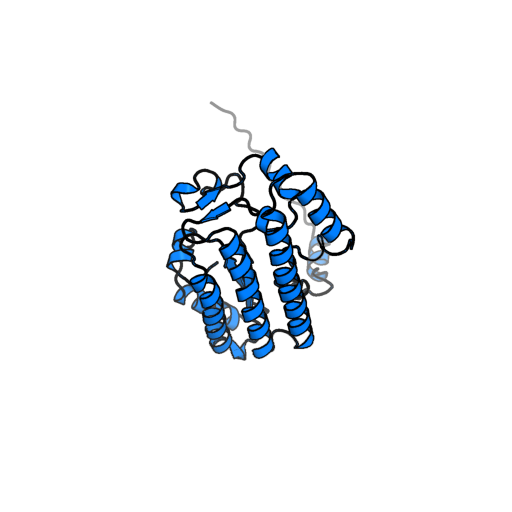1.501 8.306 -25.206 1.00 90.69 185 ILE A N 1
ATOM 1497 C CA . ILE A 1 185 ? 21.781 9.714 -24.868 1.00 90.69 185 ILE A CA 1
ATOM 1498 C C . ILE A 1 185 ? 20.498 10.559 -24.798 1.00 90.69 185 ILE A C 1
ATOM 1500 O O . ILE A 1 185 ? 20.376 11.426 -23.942 1.00 90.69 185 ILE A O 1
ATOM 1504 N N . GLU A 1 186 ? 19.520 10.299 -25.669 1.00 90.62 186 GLU A N 1
ATOM 1505 C CA . GLU A 1 186 ? 18.249 11.035 -25.693 1.00 90.62 186 GLU A CA 1
ATOM 1506 C C . GLU A 1 186 ? 17.429 10.827 -24.410 1.00 90.62 186 GLU A C 1
ATOM 1508 O O . GLU A 1 186 ? 16.955 11.794 -23.812 1.00 90.62 186 GLU A O 1
ATOM 1513 N N . ARG A 1 187 ? 17.309 9.574 -23.945 1.00 91.88 187 ARG A N 1
ATOM 1514 C CA . ARG A 1 187 ? 16.621 9.248 -22.688 1.00 91.88 187 ARG A CA 1
ATOM 1515 C C . ARG A 1 187 ? 17.349 9.871 -21.499 1.00 91.88 187 ARG A C 1
ATOM 1517 O O . ARG A 1 187 ? 16.702 10.440 -20.623 1.00 91.88 187 ARG A O 1
ATOM 1524 N N . GLU A 1 188 ? 18.675 9.767 -21.465 1.00 88.00 188 GLU A N 1
ATOM 1525 C CA . GLU A 1 188 ? 19.495 10.346 -20.395 1.00 88.00 188 GLU A CA 1
ATOM 1526 C C . GLU A 1 188 ? 19.333 11.868 -20.332 1.00 88.00 188 GLU A C 1
ATOM 1528 O O . GLU A 1 188 ? 19.023 12.398 -19.269 1.00 88.00 188 GLU A O 1
ATOM 1533 N N . ALA A 1 189 ? 19.412 12.561 -21.471 1.00 89.38 189 ALA A N 1
ATOM 1534 C CA . ALA A 1 189 ? 19.199 14.004 -21.547 1.00 89.38 189 ALA A CA 1
ATOM 1535 C C . ALA A 1 189 ? 17.781 14.415 -21.105 1.00 89.38 189 ALA A C 1
ATOM 1537 O O . ALA A 1 189 ? 17.612 15.418 -20.407 1.00 89.38 189 ALA A O 1
ATOM 1538 N N . ALA A 1 190 ? 16.754 13.635 -21.460 1.00 89.38 190 ALA A N 1
ATOM 1539 C CA . ALA A 1 190 ? 15.381 13.878 -21.021 1.00 89.38 190 ALA A CA 1
ATOM 1540 C C . ALA A 1 190 ? 15.210 13.685 -19.500 1.00 89.38 190 ALA A C 1
ATOM 1542 O O . ALA A 1 190 ? 14.596 14.523 -18.835 1.00 89.38 190 ALA A O 1
ATOM 1543 N N . LEU A 1 191 ? 15.801 12.628 -18.925 1.00 87.31 191 LEU A N 1
ATOM 1544 C CA . LEU A 1 191 ? 15.818 12.401 -17.474 1.00 87.31 191 LEU A CA 1
ATOM 1545 C C . LEU A 1 191 ? 16.604 13.488 -16.733 1.00 87.31 191 LEU A C 1
ATOM 1547 O O . LEU A 1 191 ? 16.182 13.926 -15.659 1.00 87.31 191 LEU A O 1
ATOM 1551 N N . GLU A 1 192 ? 17.725 13.945 -17.289 1.00 84.88 192 GLU A N 1
ATOM 1552 C CA . GLU A 1 192 ? 18.509 15.049 -16.737 1.00 84.88 192 GLU A CA 1
ATOM 1553 C C . GLU A 1 192 ? 17.750 16.370 -16.794 1.00 84.88 192 GLU A C 1
ATOM 1555 O O . GLU A 1 192 ? 17.796 17.120 -15.825 1.00 84.88 192 GLU A O 1
ATOM 1560 N N . SER A 1 193 ? 17.005 16.648 -17.864 1.00 85.69 193 SER A N 1
ATOM 1561 C CA . SER A 1 193 ? 16.155 17.840 -17.955 1.00 85.69 193 SER A CA 1
ATOM 1562 C C . SER A 1 193 ? 15.062 17.833 -16.881 1.00 85.69 193 SER A C 1
ATOM 1564 O O . SER A 1 193 ? 14.869 18.836 -16.190 1.00 85.69 193 SER A O 1
ATOM 1566 N N . LEU A 1 194 ? 14.430 16.676 -16.656 1.00 81.19 194 LEU A N 1
ATOM 1567 C CA . LEU A 1 194 ? 13.450 16.487 -15.584 1.00 81.19 194 LEU A CA 1
ATOM 1568 C C . LEU A 1 194 ? 14.092 16.616 -14.187 1.00 81.19 194 LEU A C 1
ATOM 1570 O O . LEU A 1 194 ? 13.504 17.180 -13.263 1.00 81.19 194 LEU A O 1
ATOM 1574 N N . SER A 1 195 ? 15.328 16.131 -14.034 1.00 66.00 195 SER A N 1
ATOM 1575 C CA . SER A 1 195 ? 16.089 16.156 -12.776 1.00 66.00 195 SER A CA 1
ATOM 1576 C C . SER A 1 195 ? 16.786 17.494 -12.504 1.00 66.00 195 SER A C 1
ATOM 1578 O O . SER A 1 195 ? 17.075 17.806 -11.351 1.00 66.00 195 SER A O 1
ATOM 1580 N N . GLY A 1 196 ? 17.058 18.296 -13.537 1.00 56.03 196 GLY A N 1
ATOM 1581 C CA . GLY A 1 196 ? 17.779 19.572 -13.508 1.00 56.03 196 GLY A CA 1
ATOM 1582 C C . GLY A 1 196 ? 17.056 20.674 -12.733 1.00 56.03 196 GLY A C 1
ATOM 1583 O O . GLY A 1 196 ? 17.689 21.626 -12.287 1.00 56.03 196 GLY A O 1
ATOM 1584 N N . GLY A 1 197 ? 15.766 20.487 -12.444 1.00 55.28 197 GLY A N 1
ATOM 1585 C CA . GLY A 1 197 ? 15.005 21.262 -11.457 1.00 55.28 197 GLY A CA 1
ATOM 1586 C C . GLY A 1 197 ? 15.190 20.801 -9.999 1.00 55.28 197 GLY A C 1
ATOM 1587 O O . GLY A 1 197 ? 14.279 20.993 -9.198 1.00 55.28 197 GLY A O 1
ATOM 1588 N N . ARG A 1 198 ? 16.312 20.129 -9.668 1.00 43.12 198 ARG A N 1
ATOM 1589 C CA . ARG A 1 198 ? 16.613 19.371 -8.428 1.00 43.12 198 ARG A CA 1
ATOM 1590 C C . ARG A 1 198 ? 15.920 19.868 -7.151 1.00 43.12 198 ARG A C 1
ATOM 1592 O O . ARG A 1 198 ? 16.496 20.629 -6.385 1.00 43.12 198 ARG A O 1
ATOM 1599 N N . LEU A 1 199 ? 14.747 19.295 -6.883 1.00 45.62 199 LEU A N 1
ATOM 1600 C CA . LEU A 1 199 ? 14.179 18.985 -5.555 1.00 45.62 199 LEU A CA 1
ATOM 1601 C C . LEU A 1 199 ? 13.198 17.780 -5.612 1.00 45.62 199 LEU A C 1
ATOM 1603 O O . LEU A 1 199 ? 12.702 17.330 -4.584 1.00 45.62 199 LEU A O 1
ATOM 1607 N N . ALA A 1 200 ? 12.925 17.218 -6.797 1.00 48.81 200 ALA A N 1
ATOM 1608 C CA . ALA A 1 200 ? 11.796 16.318 -7.042 1.00 48.81 200 ALA A CA 1
ATOM 1609 C C . ALA A 1 200 ? 11.999 14.852 -6.599 1.00 48.81 200 ALA A C 1
ATOM 1611 O O . ALA A 1 200 ? 11.148 14.293 -5.915 1.00 48.81 200 ALA A O 1
ATOM 1612 N N . LEU A 1 201 ? 13.124 14.210 -6.924 1.00 45.78 201 LEU A N 1
ATOM 1613 C CA . LEU A 1 201 ? 13.239 12.746 -6.792 1.00 45.78 201 LEU A CA 1
ATOM 1614 C C . LEU A 1 201 ? 13.287 12.231 -5.339 1.00 45.78 201 LEU A C 1
ATOM 1616 O O . LEU A 1 201 ? 12.756 11.164 -5.044 1.00 45.78 201 LEU A O 1
ATOM 1620 N N . GLN A 1 202 ? 13.860 12.998 -4.404 1.00 46.72 202 GLN A N 1
ATOM 1621 C CA . GLN A 1 202 ? 13.900 12.622 -2.980 1.00 46.72 202 GLN A CA 1
ATOM 1622 C C . GLN A 1 202 ? 12.567 12.877 -2.248 1.00 46.72 202 GLN A C 1
ATOM 1624 O O . GLN A 1 202 ? 12.288 12.234 -1.234 1.00 46.72 202 GLN A O 1
ATOM 1629 N N . HIS A 1 203 ? 11.724 13.780 -2.763 1.00 47.41 203 HIS A N 1
ATOM 1630 C CA . HIS A 1 203 ? 10.450 14.160 -2.141 1.00 47.41 203 HIS A CA 1
ATOM 1631 C C . HIS A 1 203 ? 9.285 13.219 -2.484 1.00 47.41 203 HIS A C 1
ATOM 1633 O O . HIS A 1 203 ? 8.335 13.130 -1.706 1.00 47.41 203 HIS A O 1
ATOM 1639 N N . TYR A 1 204 ? 9.373 12.478 -3.591 1.00 52.59 204 TYR A N 1
ATOM 1640 C CA . TYR A 1 204 ? 8.306 11.584 -4.065 1.00 52.59 204 TYR A CA 1
ATOM 1641 C C . TYR A 1 204 ? 8.645 10.094 -3.895 1.00 52.59 204 TYR A C 1
ATOM 1643 O O . TYR A 1 204 ? 8.204 9.234 -4.659 1.00 52.59 204 TYR A O 1
ATOM 1651 N N . SER A 1 205 ? 9.424 9.789 -2.848 1.00 56.50 205 SER A N 1
ATOM 1652 C CA . SER A 1 205 ? 9.566 8.430 -2.313 1.00 56.50 205 SER A CA 1
ATOM 1653 C C . SER A 1 205 ? 8.243 7.947 -1.699 1.00 56.50 205 SER A C 1
ATOM 1655 O O . SER A 1 205 ? 7.357 8.753 -1.424 1.00 56.50 205 SER A O 1
ATOM 1657 N N . MET A 1 206 ? 8.118 6.644 -1.416 1.00 51.84 206 MET A N 1
ATOM 1658 C CA . MET A 1 206 ? 6.938 5.981 -0.811 1.00 51.84 206 MET A CA 1
ATOM 1659 C C . MET A 1 206 ? 6.253 6.753 0.343 1.00 51.84 206 MET A C 1
ATOM 1661 O O . MET A 1 206 ? 5.061 6.588 0.585 1.00 51.84 206 MET A O 1
ATOM 1665 N N . SER A 1 207 ? 6.980 7.650 1.018 1.00 55.78 207 SER A N 1
ATOM 1666 C CA . SER A 1 207 ? 6.481 8.600 2.024 1.00 55.78 207 SER A CA 1
ATOM 1667 C C . SER A 1 207 ? 5.452 9.644 1.539 1.00 55.78 207 SER A C 1
ATOM 1669 O O . SER A 1 207 ? 5.039 10.502 2.320 1.00 55.78 207 SER A O 1
ATOM 1671 N N . THR A 1 208 ? 5.010 9.592 0.279 1.00 61.25 208 THR A N 1
ATOM 1672 C CA . THR A 1 208 ? 3.926 10.443 -0.242 1.00 61.25 208 THR A CA 1
ATOM 1673 C C . THR A 1 208 ? 2.517 9.959 0.138 1.00 61.25 208 THR A C 1
ATOM 1675 O O . THR A 1 208 ? 1.582 10.753 0.113 1.00 61.25 208 THR A O 1
ATOM 1678 N N . ILE A 1 209 ? 2.347 8.679 0.499 1.00 67.38 209 ILE A N 1
ATOM 1679 C CA . ILE A 1 209 ? 1.016 8.056 0.672 1.00 67.38 209 ILE A CA 1
ATOM 1680 C C . ILE A 1 209 ? 0.299 8.493 1.955 1.00 67.38 209 ILE A C 1
ATOM 1682 O O . ILE A 1 209 ? -0.929 8.521 2.017 1.00 67.38 209 ILE A O 1
ATOM 1686 N N . CYS A 1 210 ? 1.059 8.860 2.979 1.00 70.75 210 CYS A N 1
ATOM 1687 C CA . CYS A 1 210 ? 0.540 9.222 4.286 1.00 70.75 210 CYS A CA 1
ATOM 1688 C C . CYS A 1 210 ? 1.457 10.262 4.933 1.00 70.75 210 CYS A C 1
ATOM 1690 O O . CYS A 1 210 ? 2.667 10.275 4.687 1.00 70.75 210 CYS A O 1
ATOM 1692 N N . GLU A 1 211 ? 0.891 11.150 5.749 1.00 75.19 211 GLU A N 1
ATOM 1693 C CA . GLU A 1 211 ? 1.679 12.135 6.473 1.00 75.19 211 GLU A CA 1
ATOM 1694 C C . GLU A 1 211 ? 2.500 11.453 7.575 1.00 75.19 211 GLU A C 1
ATOM 1696 O O . GLU A 1 211 ? 1.979 10.665 8.361 1.00 75.19 211 GLU A O 1
ATOM 1701 N N . LYS A 1 212 ? 3.799 11.769 7.679 1.00 75.50 212 LYS A N 1
ATOM 1702 C CA . LYS A 1 212 ? 4.704 11.091 8.631 1.00 75.50 212 LYS A CA 1
ATOM 1703 C C . LYS A 1 212 ? 4.213 11.183 10.074 1.00 75.50 212 LYS A C 1
ATOM 1705 O O . LYS A 1 212 ? 4.337 10.221 10.825 1.00 75.50 212 LYS A O 1
ATOM 1710 N N . LYS A 1 213 ? 3.610 12.318 10.434 1.00 75.88 213 LYS A N 1
ATOM 1711 C CA . LYS A 1 213 ? 3.029 12.560 11.758 1.00 75.88 213 LYS A CA 1
ATOM 1712 C C . LYS A 1 213 ? 1.897 11.587 12.097 1.00 75.88 213 LYS A C 1
ATOM 1714 O O . LYS A 1 213 ? 1.667 11.308 13.268 1.00 75.88 213 LYS A O 1
ATOM 1719 N N . GLU A 1 214 ? 1.205 11.037 11.101 1.00 80.12 214 GLU A N 1
ATOM 1720 C CA . GLU A 1 214 ? 0.190 10.012 11.340 1.00 80.12 214 GLU A CA 1
ATOM 1721 C C . GLU A 1 214 ? 0.819 8.722 11.875 1.00 80.12 214 GLU A C 1
ATOM 1723 O O . GLU A 1 214 ? 0.209 8.069 12.712 1.00 80.12 214 GLU A O 1
ATOM 1728 N N . LEU A 1 215 ? 2.047 8.376 11.479 1.00 80.12 215 LEU A N 1
ATOM 1729 C CA . LEU A 1 215 ? 2.754 7.182 11.965 1.00 80.12 215 LEU A CA 1
ATOM 1730 C C . LEU A 1 215 ? 3.392 7.380 13.349 1.00 80.12 215 LEU A C 1
ATOM 1732 O O . LEU A 1 215 ? 3.874 6.424 13.962 1.00 80.12 215 LEU A O 1
ATOM 1736 N N . GLU A 1 216 ? 3.416 8.611 13.861 1.00 79.00 216 GLU A N 1
ATOM 1737 C CA . GLU A 1 216 ? 3.963 8.888 15.180 1.00 79.00 216 GLU A CA 1
ATOM 1738 C C . GLU A 1 216 ? 3.021 8.374 16.271 1.00 79.00 216 GLU A C 1
ATOM 1740 O O . GLU A 1 216 ? 1.849 8.752 16.379 1.00 79.00 216 GLU A O 1
ATOM 1745 N N . TRP A 1 217 ? 3.557 7.514 17.137 1.00 72.56 217 TRP A N 1
ATOM 1746 C CA . TRP A 1 217 ? 2.814 7.060 18.301 1.00 72.56 217 TRP A CA 1
ATOM 1747 C C . TRP A 1 217 ? 2.625 8.215 19.291 1.00 72.56 217 TRP A C 1
ATOM 1749 O O . TRP A 1 217 ? 3.605 8.900 19.609 1.00 72.56 217 TRP A O 1
ATOM 1759 N N . PRO A 1 218 ? 1.419 8.390 19.866 1.00 69.00 218 PRO A N 1
ATOM 1760 C CA . PRO A 1 218 ? 1.150 9.402 20.883 1.00 69.00 218 PRO A CA 1
ATOM 1761 C C . PRO A 1 218 ? 1.862 9.031 22.189 1.00 69.00 218 PRO A C 1
ATOM 1763 O O . PRO A 1 218 ? 1.278 8.487 23.132 1.00 69.00 218 PRO A O 1
ATOM 1766 N N . THR A 1 219 ? 3.168 9.278 22.238 1.00 64.81 219 THR A N 1
ATOM 1767 C CA . THR A 1 219 ? 3.998 8.972 23.398 1.00 64.81 219 THR A CA 1
ATOM 1768 C C . THR A 1 219 ? 4.145 10.193 24.280 1.00 64.81 219 THR A C 1
ATOM 1770 O O . THR A 1 219 ? 4.259 11.322 23.813 1.00 64.81 219 THR A O 1
ATOM 1773 N N . ARG A 1 220 ? 4.106 9.972 25.596 1.00 61.97 220 ARG A N 1
ATOM 1774 C CA . ARG A 1 220 ? 4.441 11.026 26.552 1.00 61.97 220 ARG A CA 1
ATOM 1775 C C . ARG A 1 220 ? 5.926 11.355 26.401 1.00 61.97 220 ARG A C 1
ATOM 1777 O O . ARG A 1 220 ? 6.730 10.441 26.225 1.00 61.97 220 ARG A O 1
ATOM 1784 N N . PHE A 1 221 ? 6.271 12.635 26.558 1.00 61.44 221 PHE A N 1
ATOM 1785 C CA . PHE A 1 221 ? 7.651 13.151 26.535 1.00 61.44 221 PHE A CA 1
ATOM 1786 C C . PHE A 1 221 ? 8.606 12.375 27.458 1.00 61.44 22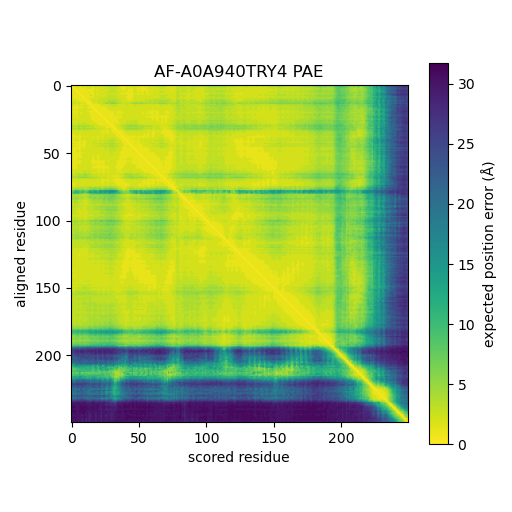1 PHE A C 1
ATOM 1788 O O . PHE A 1 221 ? 9.807 12.309 27.224 1.00 61.44 221 PHE A O 1
ATOM 1795 N N . ILE A 1 222 ? 8.059 11.740 28.496 1.00 63.81 222 ILE A N 1
ATOM 1796 C CA . ILE A 1 222 ? 8.775 10.866 29.414 1.00 63.81 222 ILE A CA 1
ATOM 1797 C C . ILE A 1 222 ? 8.123 9.478 29.353 1.00 63.81 222 ILE A C 1
ATOM 1799 O O . ILE A 1 222 ? 7.027 9.267 29.874 1.00 63.81 222 ILE A O 1
ATOM 1803 N N . ARG A 1 223 ? 8.812 8.516 28.726 1.00 61.25 223 ARG A N 1
ATOM 1804 C CA . ARG A 1 223 ? 8.443 7.082 28.727 1.00 61.25 223 ARG A CA 1
ATOM 1805 C C . ARG A 1 223 ? 8.915 6.339 29.984 1.00 61.25 223 ARG A C 1
ATOM 1807 O O . ARG A 1 223 ? 8.568 5.181 30.195 1.00 61.25 223 ARG A O 1
ATOM 1814 N N . MET A 1 224 ? 9.714 7.003 30.812 1.00 69.75 224 MET A N 1
ATOM 1815 C CA . MET A 1 224 ? 10.338 6.434 31.997 1.00 69.75 224 MET A CA 1
ATOM 1816 C C . MET A 1 224 ? 9.396 6.540 33.198 1.00 69.75 224 MET A C 1
ATOM 1818 O O . MET A 1 224 ? 9.032 7.632 33.632 1.00 69.75 224 MET A O 1
ATOM 1822 N N . ASN A 1 225 ? 9.032 5.404 33.791 1.00 74.88 225 ASN A N 1
ATOM 1823 C CA . ASN A 1 225 ? 8.436 5.406 35.123 1.00 74.88 225 ASN A CA 1
ATOM 1824 C C . ASN A 1 225 ? 9.565 5.611 36.145 1.00 74.88 225 ASN A C 1
ATOM 1826 O O . ASN A 1 225 ? 10.124 4.642 36.658 1.00 74.88 225 ASN A O 1
ATOM 1830 N N . PHE A 1 226 ? 9.930 6.873 36.396 1.00 82.88 226 PHE A N 1
ATOM 1831 C CA . PHE A 1 226 ? 11.044 7.237 37.279 1.00 82.88 226 PHE A CA 1
ATOM 1832 C C . PHE A 1 226 ? 10.924 6.624 38.676 1.00 82.88 226 PHE A C 1
ATOM 1834 O O . PHE A 1 226 ? 11.930 6.212 39.236 1.00 82.88 226 PHE A O 1
ATOM 1841 N N . LEU A 1 227 ? 9.704 6.458 39.194 1.00 83.62 227 LEU A N 1
ATOM 1842 C CA . LEU A 1 227 ? 9.436 5.747 40.448 1.00 83.62 227 LEU A CA 1
ATOM 1843 C C . LEU A 1 227 ? 9.875 4.279 40.393 1.00 83.62 227 LEU A C 1
ATOM 1845 O O . LEU A 1 227 ? 10.559 3.810 41.300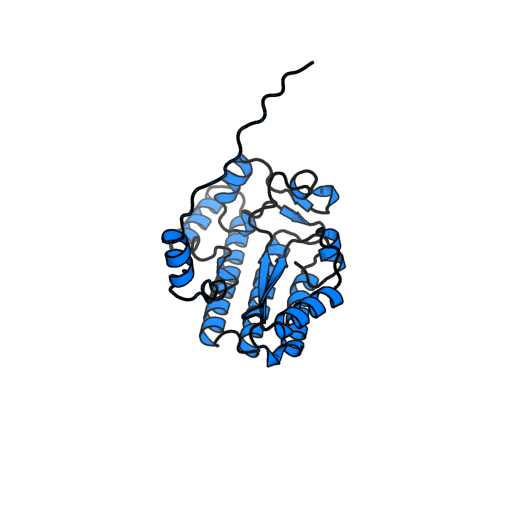 1.00 83.62 227 LEU A O 1
ATOM 1849 N N . LYS A 1 228 ? 9.528 3.547 39.326 1.00 78.88 228 LYS A N 1
ATOM 1850 C CA . LYS A 1 228 ? 9.986 2.160 39.135 1.00 78.88 228 LYS A CA 1
ATOM 1851 C C . LYS A 1 228 ? 11.496 2.086 38.922 1.00 78.88 228 LYS A C 1
ATOM 1853 O O . LYS A 1 228 ? 12.129 1.218 39.504 1.00 78.88 228 LYS A O 1
ATOM 1858 N N . ILE A 1 229 ? 12.071 3.001 38.145 1.00 85.06 229 ILE A N 1
ATOM 1859 C CA . ILE A 1 229 ? 13.518 3.047 37.881 1.00 85.06 229 ILE A CA 1
ATOM 1860 C C . ILE A 1 229 ? 14.291 3.315 39.171 1.00 85.06 229 ILE A C 1
ATOM 1862 O O . ILE A 1 229 ? 15.232 2.595 39.489 1.00 85.06 229 ILE A O 1
ATOM 1866 N N . PHE A 1 230 ? 13.853 4.299 39.952 1.00 87.06 230 PHE A N 1
ATOM 1867 C CA . PHE A 1 230 ? 14.441 4.633 41.242 1.00 87.06 230 PHE A CA 1
ATOM 1868 C C . PHE A 1 230 ? 14.288 3.478 42.237 1.00 87.06 230 PHE A C 1
ATOM 1870 O O . PHE A 1 230 ? 15.250 3.115 42.908 1.00 87.06 230 PHE A O 1
ATOM 1877 N N . LYS A 1 231 ? 13.124 2.814 42.256 1.00 82.06 231 LYS A N 1
ATOM 1878 C CA . LYS A 1 231 ? 12.901 1.590 43.036 1.00 82.06 231 LYS A CA 1
ATOM 1879 C C . LYS A 1 231 ? 13.853 0.465 42.618 1.00 82.06 231 LYS A C 1
ATOM 1881 O O . LYS A 1 231 ? 14.419 -0.179 43.489 1.00 82.06 231 LYS A O 1
ATOM 1886 N N . THR A 1 232 ? 14.083 0.242 41.326 1.00 83.12 232 THR A N 1
ATOM 1887 C CA . THR A 1 232 ? 15.043 -0.761 40.832 1.00 83.12 232 THR A CA 1
ATOM 1888 C C . THR A 1 232 ? 16.489 -0.413 41.200 1.00 83.12 232 THR A C 1
ATOM 1890 O O . THR A 1 232 ? 17.245 -1.301 41.587 1.00 83.12 232 THR A O 1
ATOM 1893 N N . LEU A 1 233 ? 16.874 0.864 41.121 1.00 82.75 233 LEU A N 1
ATOM 1894 C CA . LEU A 1 233 ? 18.214 1.333 41.492 1.00 82.75 233 LEU A CA 1
ATOM 1895 C C . LEU A 1 233 ? 18.471 1.214 43.002 1.00 82.75 233 LEU A C 1
ATOM 1897 O O . LEU A 1 233 ? 19.556 0.800 43.403 1.00 82.75 233 LEU A O 1
ATOM 1901 N N . LEU A 1 234 ? 17.468 1.522 43.830 1.00 81.31 234 LEU A N 1
ATOM 1902 C CA . LEU A 1 234 ? 17.544 1.420 45.290 1.00 81.31 234 LEU A CA 1
ATOM 1903 C C . LEU A 1 234 ? 17.405 -0.015 45.809 1.00 81.31 234 LEU A C 1
ATOM 1905 O O . LEU A 1 234 ? 18.042 -0.377 46.793 1.00 81.31 234 LEU A O 1
ATOM 1909 N N . MET A 1 235 ? 16.592 -0.852 45.162 1.00 73.56 235 MET A N 1
ATOM 1910 C CA . MET A 1 235 ? 16.353 -2.242 45.570 1.00 73.56 235 MET A CA 1
ATOM 1911 C C . MET A 1 235 ? 17.336 -3.226 44.928 1.00 73.56 235 MET A C 1
ATOM 1913 O O . MET A 1 235 ? 16.997 -4.397 44.757 1.00 73.56 235 MET A O 1
ATOM 1917 N N . ARG A 1 236 ? 18.556 -2.789 44.584 1.00 56.88 236 ARG A N 1
ATOM 1918 C CA . ARG A 1 236 ? 19.623 -3.644 44.043 1.00 56.88 236 ARG A CA 1
ATOM 1919 C C . ARG A 1 236 ? 20.097 -4.658 45.101 1.00 56.88 236 ARG A C 1
ATOM 1921 O O . ARG A 1 236 ? 21.197 -4.563 45.631 1.00 56.88 236 ARG A O 1
ATOM 1928 N N . ARG A 1 237 ? 19.269 -5.659 45.413 1.00 54.78 237 ARG A N 1
ATOM 1929 C CA . ARG A 1 237 ? 19.675 -6.880 46.110 1.00 54.78 237 ARG A CA 1
ATOM 1930 C C . ARG A 1 237 ? 20.403 -7.765 45.105 1.00 54.78 237 ARG A C 1
ATOM 1932 O O . ARG A 1 237 ? 19.793 -8.314 44.193 1.00 54.78 237 ARG A O 1
ATOM 1939 N N . LYS A 1 238 ? 21.713 -7.919 45.284 1.00 57.88 238 LYS A N 1
ATOM 1940 C CA . LYS A 1 238 ? 22.434 -9.094 44.784 1.00 57.88 238 LYS A CA 1
ATOM 1941 C C . LYS A 1 238 ? 22.058 -10.291 45.662 1.00 57.88 238 LYS A C 1
ATOM 1943 O O . LYS A 1 238 ? 22.242 -10.204 46.871 1.00 57.88 238 LYS A O 1
ATOM 1948 N N . ALA A 1 239 ? 21.606 -11.382 45.051 1.00 48.12 239 ALA A N 1
ATOM 1949 C CA . ALA A 1 239 ? 22.168 -12.726 45.223 1.00 48.12 239 ALA A CA 1
ATOM 1950 C C . ALA A 1 239 ? 21.470 -13.720 44.277 1.00 48.12 239 ALA A C 1
ATOM 1952 O O . ALA A 1 239 ? 20.268 -13.622 44.053 1.00 48.12 239 ALA A O 1
ATOM 1953 N N . ASN A 1 240 ? 22.260 -14.683 43.793 1.00 48.34 240 ASN A N 1
ATOM 1954 C CA . ASN A 1 240 ? 21.916 -15.894 43.034 1.00 48.34 240 ASN A CA 1
ATOM 1955 C C . ASN A 1 240 ? 21.919 -15.783 41.501 1.00 48.34 240 ASN A C 1
ATOM 1957 O O . ASN A 1 240 ? 20.917 -16.013 40.836 1.00 48.34 240 ASN A O 1
ATOM 1961 N N . VAL A 1 241 ? 23.111 -15.559 40.936 1.00 52.50 241 VAL A N 1
ATOM 1962 C CA . VAL A 1 241 ? 23.509 -16.352 39.763 1.00 52.50 241 VAL A CA 1
ATOM 1963 C C . VAL A 1 241 ? 24.090 -17.644 40.332 1.00 52.50 241 VAL A C 1
ATOM 1965 O O . VAL A 1 241 ? 25.165 -17.633 40.931 1.00 52.50 241 VAL A O 1
ATOM 1968 N N . SER A 1 242 ? 23.312 -18.719 40.265 1.00 48.94 242 SER A N 1
ATOM 1969 C CA . SER A 1 242 ? 23.725 -20.067 40.648 1.00 48.94 242 SER A CA 1
ATOM 1970 C C . SER A 1 242 ? 24.879 -20.552 39.764 1.00 48.94 242 SER A C 1
ATOM 1972 O O . SER A 1 242 ? 24.894 -20.325 38.557 1.00 48.94 242 SER A O 1
ATOM 1974 N N . VAL A 1 243 ? 25.837 -21.198 40.425 1.00 53.22 243 VAL A N 1
ATOM 1975 C CA . VAL A 1 243 ? 27.083 -21.812 39.937 1.00 53.22 243 VAL A CA 1
ATOM 1976 C C . VAL A 1 243 ? 26.854 -22.705 38.698 1.00 53.22 243 VAL A C 1
ATOM 1978 O O . VAL A 1 243 ? 25.831 -23.390 38.653 1.00 53.22 243 VAL A O 1
ATOM 1981 N N . PRO A 1 244 ? 27.778 -22.761 37.713 1.00 49.75 244 PRO A N 1
ATOM 1982 C CA . PRO A 1 244 ? 27.680 -23.722 36.618 1.00 49.75 244 PRO A CA 1
ATOM 1983 C C . PRO A 1 244 ? 27.890 -25.144 37.152 1.00 49.75 244 PRO A C 1
ATOM 1985 O O . PRO A 1 244 ? 28.876 -25.412 37.838 1.00 49.75 244 PRO A O 1
ATOM 1988 N N . SER A 1 245 ? 26.973 -26.060 36.841 1.00 46.94 245 SER A N 1
ATOM 1989 C CA . SER A 1 245 ? 27.111 -27.473 37.192 1.00 46.94 245 SER A CA 1
ATOM 1990 C C . SER A 1 245 ? 28.272 -28.105 36.422 1.00 46.94 245 SER A C 1
ATOM 1992 O O . SER A 1 245 ? 28.239 -28.193 35.194 1.00 46.94 245 SER A O 1
ATOM 1994 N N . SER A 1 246 ? 29.281 -28.581 37.148 1.00 57.22 246 SER A N 1
ATOM 1995 C CA . SER A 1 246 ? 30.280 -29.512 36.635 1.00 57.22 246 SER A CA 1
ATOM 1996 C C . SER A 1 246 ? 29.691 -30.921 36.566 1.00 57.22 246 SER A C 1
ATOM 1998 O O . SER A 1 246 ? 29.572 -31.604 37.581 1.00 57.22 246 SER A O 1
ATOM 2000 N N . THR A 1 247 ? 29.375 -31.365 35.361 1.00 49.03 247 THR A N 1
ATOM 2001 C CA . THR A 1 247 ? 29.252 -32.778 34.982 1.00 49.03 247 THR A CA 1
ATOM 2002 C C . THR A 1 247 ? 29.811 -32.827 33.558 1.00 49.03 247 THR A C 1
ATOM 2004 O O . THR A 1 247 ? 29.238 -32.201 32.676 1.00 49.03 247 THR A O 1
ATOM 2007 N N . GLY A 1 248 ? 30.996 -33.367 33.269 1.00 47.31 248 GLY A N 1
ATOM 2008 C CA . GLY A 1 248 ? 31.577 -34.582 33.835 1.00 47.31 248 GLY A CA 1
ATOM 2009 C C . GLY A 1 248 ? 30.863 -35.775 33.205 1.00 47.31 248 GLY A C 1
ATOM 2010 O O . GLY A 1 248 ? 29.768 -36.100 33.645 1.00 47.31 248 GLY A O 1
ATOM 2011 N N . ALA A 1 249 ? 31.465 -36.311 32.141 1.00 37.03 249 ALA A N 1
ATOM 2012 C CA . ALA A 1 249 ? 30.979 -37.345 31.220 1.00 37.03 249 ALA A CA 1
ATOM 2013 C C . ALA A 1 249 ? 30.678 -38.709 31.897 1.00 37.03 249 ALA A C 1
ATOM 2015 O O . ALA A 1 249 ? 30.927 -38.863 33.097 1.00 37.03 249 ALA A O 1
ATOM 2016 N N . PRO A 1 250 ? 30.131 -39.695 31.162 1.00 49.28 250 PRO A N 1
ATOM 2017 C CA . PRO A 1 250 ? 30.931 -40.469 30.193 1.00 49.28 250 PRO A CA 1
ATOM 2018 C C . PRO A 1 250 ? 30.531 -40.276 28.728 1.00 49.28 250 PRO A C 1
ATOM 2020 O O . PRO A 1 250 ? 29.317 -40.155 28.452 1.00 49.28 250 PRO A O 1
#

Solvent-accessible surface area (backbone atoms only — not comparable to full-atom values): 14587 Å² total; per-residue (Å²): 78,54,74,48,50,67,34,24,39,71,68,72,42,90,61,53,65,68,61,52,54,48,51,52,50,52,41,52,76,73,61,56,87,62,46,80,45,61,32,50,35,78,50,33,85,38,36,56,64,57,47,45,50,34,44,57,51,48,50,55,51,48,63,75,45,48,90,70,68,38,75,45,78,46,63,45,60,69,63,61,47,72,54,83,88,36,72,57,55,73,43,22,67,85,58,40,32,46,75,76,47,84,50,72,66,48,47,56,56,28,68,70,43,93,42,68,64,65,35,37,22,46,36,37,83,56,27,52,50,64,44,37,49,51,34,40,54,50,32,24,47,54,41,40,52,50,36,33,76,70,63,71,39,55,68,67,59,39,51,54,41,44,55,48,42,52,50,43,53,54,51,49,54,53,50,51,57,46,68,68,46,67,91,51,72,69,31,52,52,53,53,45,60,68,50,69,72,74,66,61,73,83,66,61,41,86,73,40,59,53,63,72,73,73,76,53,74,96,67,62,99,67,85,68,61,57,69,59,53,50,47,55,67,73,62,67,74,87,83,79,85,75,78,85,83,88,71,83,82,135

Sequence (250 aa):
ESHDEEVRRAFGRPYNNESLERMIGDAVDLGSKRIDLFFMTGLPKQTYSSVLETVDYCHSLLERFRSYNKLFPFISPLAPFLDPGSAVFEAPEKYGYRLLCRTVEEHRQASLAPSWKYVLNYETEWMSRDEIVYSTYEAGKRLNRLKAQFGLIDPKTAESVEGRLEGAVRMMKEIDQIMAIPNGIEREAALESLSGGRLALQHYSMSTICEKKELEWPTRFIRMNFLKIFKTLLMRRKANVSVPSSTGAP

Foldseek 3Di:
DFQDQVLCVLVPNNDHPVVVLVVVVVCVVVPPPAAEAEAEFQTEPDALVRLQVRLVVVLVSCVVCLVSLRYHYAYFYPDLEDDPPDPCLVCVVVSQKDFQDNDPVSLVVQVPQQASLSSRGIHGNRDDSVSRVVSLLVSLLSSLVSCCVSVVDPPVQSVQLNVLSVVLVVVVVQSVVLVPPPDDDSSVVSSCVVCVVPDPRVSNHSCSSHPPVSVDDPDDPDPDPVVVVVVCVVVPDDDDPDDDDDDDDD

Nearest PDB structures (foldseek):
  6fd2-assembly1_B  TM=6.228E-01  e=5.012E-03  Streptoalloteichus tenebrarius
  1olt-assembly1_A  TM=3.715E-01  e=4.058E-02  Escherichia coli K-12
  7drk-assembly1_B  TM=3.295E-01  e=4.613E+00  Staphylococcus aureus subsp. aureus N315
  7nen-assembly1_A-2  TM=3.257E-01  e=6.781E+00  Borreliella garinii